Protein AF-A0A8J8SZW5-F1 (afdb_monomer_lite)

Radius of gyration: 29.94 Å; chains: 1; bounding box: 64×70×86 Å

Organism: Halteria grandinella (NCBI:txid5974)

Secondary structure (DSSP, 8-state):
-HHHHHHHHHHHHHHHHHHHHHHHHHHHHHHHHHHHHHTS--SS-----S----------------------TTTTS-SSS-HHHHHHHHHHHHHHHHHHHHHHHHHHHHHHH--TTGGGGS-HHHHHHHHHHHHHHHHHHHHHHHHHHHHHHHHHHHHH-TTS----S--SHHHHHHHHHHHHHHHHHHHHHHHHHTGGGGTT-HHHHHHHHHHHHHHHHHHHHHHHHHHHHHHHHHHHHHHHHHHHHHHHHHHHHHHHTTSS--------SSSSSHHHHSS-------------SSSTTTT--

pLDDT: mean 76.34, std 18.77, range [33.09, 97.5]

Structure (mmCIF, N/CA/C/O backbone):
data_AF-A0A8J8SZW5-F1
#
_entry.id   AF-A0A8J8SZW5-F1
#
loop_
_atom_site.group_PDB
_atom_site.id
_atom_site.type_symbol
_atom_site.label_atom_id
_atom_site.label_alt_id
_atom_site.label_comp_id
_atom_site.label_asym_id
_atom_site.label_entity_id
_atom_site.label_seq_id
_atom_site.pdbx_PDB_ins_code
_atom_site.Cartn_x
_atom_site.Cartn_y
_atom_site.Cartn_z
_atom_site.occupancy
_atom_site.B_iso_or_equiv
_atom_site.auth_seq_id
_atom_site.auth_comp_id
_atom_site.auth_asym_id
_atom_site.auth_atom_id
_atom_site.pdbx_PDB_model_num
ATOM 1 N N . MET A 1 1 ? -2.764 1.473 27.723 1.00 58.88 1 MET A N 1
ATOM 2 C CA . MET A 1 1 ? -2.390 0.724 26.501 1.00 58.88 1 MET A CA 1
ATOM 3 C C . MET A 1 1 ? -2.457 1.590 25.245 1.00 58.88 1 MET A C 1
ATOM 5 O O . MET A 1 1 ? -1.493 1.566 24.498 1.00 58.88 1 MET A O 1
ATOM 9 N N . ASN A 1 2 ? -3.495 2.412 25.047 1.00 67.81 2 ASN A N 1
ATOM 10 C CA . ASN A 1 2 ? -3.675 3.223 23.824 1.00 67.81 2 ASN A CA 1
ATOM 11 C C . ASN A 1 2 ? -2.490 4.144 23.466 1.00 67.81 2 ASN A C 1
ATOM 13 O O . ASN A 1 2 ? -2.131 4.237 22.298 1.00 67.81 2 ASN A O 1
ATOM 17 N N . VAL A 1 3 ? -1.816 4.738 24.460 1.00 80.31 3 VAL A N 1
ATOM 18 C CA . VAL A 1 3 ? -0.663 5.636 24.233 1.00 80.31 3 VAL A CA 1
ATOM 19 C C . VAL A 1 3 ? 0.489 4.944 23.489 1.00 80.31 3 VAL A C 1
ATOM 21 O O . VAL A 1 3 ? 1.107 5.554 22.621 1.00 80.31 3 VAL A O 1
ATOM 24 N N . TYR A 1 4 ? 0.757 3.663 23.774 1.00 85.81 4 TYR A N 1
ATOM 25 C CA . TYR A 1 4 ? 1.835 2.917 23.113 1.00 85.81 4 TYR A CA 1
ATOM 26 C C . TYR A 1 4 ? 1.532 2.662 21.636 1.00 85.81 4 TYR A C 1
ATOM 28 O O . TYR A 1 4 ? 2.419 2.811 20.801 1.00 85.81 4 TYR A O 1
ATOM 36 N N . TYR A 1 5 ? 0.282 2.323 21.307 1.00 80.19 5 TYR A N 1
ATOM 37 C CA . TYR A 1 5 ? -0.138 2.126 19.920 1.00 80.19 5 TYR A CA 1
ATOM 38 C C . TYR A 1 5 ? -0.119 3.441 19.140 1.00 80.19 5 TYR A C 1
ATOM 40 O O . TYR A 1 5 ? 0.390 3.462 18.025 1.00 80.19 5 TYR A O 1
ATOM 48 N N . GLY A 1 6 ? -0.578 4.544 19.745 1.00 81.94 6 GLY A N 1
ATOM 49 C CA . GLY A 1 6 ? -0.467 5.878 19.150 1.00 81.94 6 GLY A CA 1
ATOM 50 C C . GLY A 1 6 ? 0.985 6.262 18.855 1.00 81.94 6 GLY A C 1
ATOM 51 O O . GLY A 1 6 ? 1.294 6.706 17.753 1.00 81.94 6 GLY A O 1
ATOM 52 N N . PHE A 1 7 ? 1.906 6.006 19.791 1.00 87.12 7 PHE A N 1
ATOM 53 C CA . PHE A 1 7 ? 3.335 6.264 19.589 1.00 87.12 7 PHE A CA 1
ATOM 54 C C . PHE A 1 7 ? 3.964 5.358 18.518 1.00 87.12 7 PHE A C 1
ATOM 56 O O . PHE A 1 7 ? 4.722 5.831 17.670 1.00 87.12 7 PHE A O 1
ATOM 63 N N . LEU A 1 8 ? 3.636 4.065 18.507 1.00 83.69 8 LEU A N 1
ATOM 64 C CA . LEU A 1 8 ? 4.101 3.132 17.477 1.00 83.69 8 LEU A CA 1
ATOM 65 C C . LEU A 1 8 ? 3.598 3.548 16.088 1.00 83.69 8 LEU A C 1
ATOM 67 O O . LEU A 1 8 ? 4.356 3.565 15.123 1.00 83.69 8 LEU A O 1
ATOM 71 N N . PHE A 1 9 ? 2.338 3.962 15.998 1.00 79.81 9 PHE A N 1
ATOM 72 C CA . PHE A 1 9 ? 1.742 4.425 14.753 1.00 79.81 9 PHE A CA 1
ATOM 73 C C . PHE A 1 9 ? 2.351 5.754 14.282 1.00 79.81 9 PHE A C 1
ATOM 75 O O . PHE A 1 9 ? 2.669 5.908 13.104 1.00 79.81 9 PHE A O 1
ATOM 82 N N . LEU A 1 10 ? 2.610 6.685 15.208 1.00 85.88 10 LEU A N 1
ATOM 83 C CA . LEU A 1 10 ? 3.300 7.943 14.921 1.00 85.88 10 LEU A CA 1
ATOM 84 C C . LEU A 1 10 ? 4.734 7.707 14.432 1.00 85.88 10 LEU A C 1
ATOM 86 O O . LEU A 1 10 ? 5.156 8.323 13.459 1.00 85.88 10 LEU A O 1
ATOM 90 N N . THR A 1 11 ? 5.488 6.815 15.080 1.00 87.31 11 THR A N 1
ATOM 91 C CA . THR A 1 11 ? 6.878 6.523 14.690 1.00 87.31 11 THR A CA 1
ATOM 92 C C . THR A 1 11 ? 6.954 5.843 13.324 1.00 87.31 11 THR A C 1
ATOM 94 O O . THR A 1 11 ? 7.766 6.259 12.498 1.00 87.31 11 THR A O 1
ATOM 97 N N . LEU A 1 12 ? 6.068 4.882 13.034 1.00 80.19 12 LEU A N 1
ATOM 98 C CA . LEU A 1 12 ? 5.934 4.291 11.696 1.00 80.19 12 LEU A CA 1
ATOM 99 C C . LEU A 1 12 ? 5.528 5.332 10.644 1.00 80.19 12 LEU A C 1
ATOM 101 O O . LEU A 1 12 ? 6.122 5.382 9.566 1.00 80.19 12 LEU A O 1
ATOM 105 N N . GLY A 1 13 ? 4.569 6.203 10.964 1.00 79.25 13 GLY A N 1
ATOM 106 C CA . GLY A 1 13 ? 4.138 7.283 10.079 1.00 79.25 13 GLY A CA 1
ATOM 107 C C . GLY A 1 13 ? 5.250 8.275 9.760 1.00 79.25 13 GLY A C 1
ATOM 108 O O . GLY A 1 13 ? 5.467 8.606 8.595 1.00 79.25 13 GLY A O 1
ATOM 109 N N . MET A 1 14 ? 6.010 8.691 10.774 1.00 86.56 14 MET A N 1
ATOM 110 C CA . MET A 1 14 ? 7.169 9.569 10.607 1.00 86.56 14 MET A CA 1
ATOM 111 C C . MET A 1 14 ? 8.288 8.897 9.810 1.00 86.56 14 MET A C 1
ATOM 113 O O . MET A 1 14 ? 8.894 9.545 8.959 1.00 86.56 14 MET A O 1
ATOM 117 N N . TYR A 1 15 ? 8.545 7.605 10.034 1.00 88.00 15 TYR A N 1
ATOM 118 C CA . TYR A 1 15 ? 9.509 6.840 9.242 1.00 88.00 15 TYR A CA 1
ATOM 119 C C . TYR A 1 15 ? 9.126 6.821 7.755 1.00 88.00 15 TYR A C 1
ATOM 121 O O . TYR A 1 15 ? 9.954 7.146 6.900 1.00 88.00 15 TYR A O 1
ATOM 129 N N . LEU A 1 16 ? 7.860 6.520 7.442 1.00 81.88 16 LEU A N 1
ATOM 130 C CA . LEU A 1 16 ? 7.355 6.551 6.068 1.00 81.88 16 LEU A CA 1
ATOM 131 C C . LEU A 1 16 ? 7.428 7.954 5.465 1.00 81.88 16 LEU A C 1
ATOM 133 O O . LEU A 1 16 ? 7.878 8.096 4.329 1.00 81.88 16 LEU A O 1
ATOM 137 N N . PHE A 1 17 ? 7.058 8.988 6.224 1.00 82.88 17 PHE A N 1
ATOM 138 C CA . PHE A 1 17 ? 7.144 10.378 5.777 1.00 82.88 17 PHE A CA 1
ATOM 139 C C . PHE A 1 17 ? 8.581 10.761 5.406 1.00 82.88 17 PHE A C 1
ATOM 141 O O . PHE A 1 17 ? 8.828 11.252 4.305 1.00 82.88 17 PHE A O 1
ATOM 148 N N . ILE A 1 18 ? 9.548 10.485 6.290 1.00 86.06 18 ILE A N 1
ATOM 149 C CA . ILE A 1 18 ? 10.971 10.766 6.052 1.00 86.06 18 ILE A CA 1
ATOM 150 C C . ILE A 1 18 ? 11.459 10.016 4.815 1.00 86.06 18 ILE A C 1
ATOM 152 O O . ILE A 1 18 ? 12.141 10.598 3.972 1.00 86.06 18 ILE A O 1
ATOM 156 N N . ARG A 1 19 ? 11.083 8.744 4.670 1.00 84.12 19 ARG A N 1
ATOM 157 C CA . ARG A 1 19 ? 11.462 7.927 3.518 1.00 84.12 19 ARG A CA 1
ATOM 158 C C . ARG A 1 19 ? 10.909 8.487 2.204 1.00 84.12 19 ARG A C 1
ATOM 160 O O . ARG A 1 19 ? 11.659 8.613 1.236 1.00 84.12 19 ARG A O 1
ATOM 167 N N . ILE A 1 20 ? 9.623 8.844 2.166 1.00 81.06 20 ILE A N 1
ATOM 168 C CA . ILE A 1 20 ? 8.980 9.466 0.996 1.00 81.06 20 ILE A CA 1
ATOM 169 C C . ILE A 1 20 ? 9.680 10.788 0.665 1.00 81.06 20 ILE A C 1
ATOM 171 O O . ILE A 1 20 ? 10.010 11.049 -0.492 1.00 81.06 20 ILE A O 1
ATOM 175 N N . PHE A 1 21 ? 9.976 11.598 1.683 1.00 80.50 21 PHE A N 1
ATOM 176 C CA . PHE A 1 21 ? 10.651 12.879 1.510 1.00 80.50 21 PHE A CA 1
ATOM 177 C C . PHE A 1 21 ? 12.073 12.719 0.957 1.00 80.50 21 PHE A C 1
ATOM 179 O O . PHE A 1 21 ? 12.458 13.429 0.030 1.00 80.50 21 PHE A O 1
ATOM 186 N N . GLN A 1 22 ? 12.839 11.747 1.462 1.00 85.12 22 GLN A N 1
ATOM 187 C CA . GLN A 1 22 ? 14.170 11.423 0.942 1.00 85.12 22 GLN A CA 1
ATOM 188 C C . GLN A 1 22 ? 14.109 10.958 -0.519 1.00 85.12 22 GLN A C 1
ATOM 190 O O . GLN A 1 22 ? 14.883 11.448 -1.343 1.00 85.12 22 GLN A O 1
ATOM 195 N N . LYS A 1 23 ? 13.150 10.087 -0.870 1.00 76.69 23 LYS A N 1
ATOM 196 C CA . LYS A 1 23 ? 12.938 9.629 -2.256 1.00 76.69 23 LYS A CA 1
ATOM 197 C C . LYS A 1 23 ? 12.595 10.795 -3.198 1.00 76.69 23 LYS A C 1
ATOM 199 O O . LYS A 1 23 ? 13.120 10.876 -4.310 1.00 76.69 23 LYS A O 1
ATOM 204 N N . ASN A 1 24 ? 11.763 11.731 -2.740 1.00 74.56 24 ASN A N 1
ATOM 205 C CA . ASN A 1 24 ? 11.377 12.909 -3.520 1.00 74.56 24 ASN A CA 1
ATOM 206 C C . ASN A 1 24 ? 12.526 13.913 -3.679 1.00 74.56 24 ASN A C 1
ATOM 208 O O . ASN A 1 24 ? 12.710 14.451 -4.771 1.00 74.56 24 ASN A O 1
ATOM 212 N N . LYS A 1 25 ? 13.337 14.131 -2.636 1.00 77.88 25 LYS A N 1
ATOM 213 C CA . LYS A 1 25 ? 14.492 15.039 -2.705 1.00 77.88 25 LYS A CA 1
ATOM 214 C C . LYS A 1 25 ? 15.496 14.600 -3.776 1.00 77.88 25 LYS A C 1
ATOM 216 O O . LYS A 1 25 ? 15.919 15.427 -4.580 1.00 77.88 25 LYS A O 1
ATOM 221 N N . ILE A 1 26 ? 15.797 13.299 -3.843 1.00 66.88 26 ILE A N 1
ATOM 222 C CA . ILE A 1 26 ? 16.688 12.725 -4.868 1.00 66.88 26 ILE A CA 1
ATOM 223 C C . ILE A 1 26 ? 16.143 12.992 -6.281 1.00 66.88 26 ILE A C 1
ATOM 225 O O . ILE A 1 26 ? 16.896 13.326 -7.193 1.00 66.88 26 ILE A O 1
ATOM 229 N N . SER A 1 27 ? 14.822 12.915 -6.463 1.00 66.62 27 SER A N 1
ATOM 230 C CA . SER A 1 27 ? 14.188 13.143 -7.769 1.00 66.62 27 SER A CA 1
ATOM 231 C C . SER A 1 27 ? 14.290 14.606 -8.228 1.00 66.62 27 SER A C 1
ATOM 233 O O . SER A 1 27 ? 14.528 14.866 -9.409 1.00 66.62 27 SER A O 1
ATOM 235 N N . ILE A 1 28 ? 14.157 15.566 -7.304 1.00 71.31 28 ILE A N 1
ATOM 236 C CA . ILE A 1 28 ? 14.267 17.005 -7.605 1.00 71.31 28 ILE A CA 1
ATOM 237 C C . ILE A 1 28 ? 15.701 17.375 -8.002 1.00 71.31 28 ILE A C 1
ATOM 239 O O . ILE A 1 28 ? 15.894 18.103 -8.977 1.00 71.31 28 ILE A O 1
ATOM 243 N N . GLU A 1 29 ? 16.709 16.852 -7.299 1.00 73.06 29 GLU A N 1
ATOM 244 C CA . GLU A 1 29 ? 18.120 17.128 -7.611 1.00 73.06 29 GLU A CA 1
ATOM 245 C C . GLU A 1 29 ? 18.508 16.595 -9.003 1.00 73.06 29 GLU A C 1
ATOM 247 O O . GLU A 1 29 ? 19.128 17.314 -9.790 1.00 73.06 29 GLU A O 1
ATOM 252 N N . ILE A 1 30 ? 18.053 15.391 -9.373 1.00 66.06 30 ILE A N 1
ATOM 253 C CA . ILE A 1 30 ? 18.268 14.829 -10.719 1.00 66.06 30 ILE A CA 1
ATOM 254 C C . ILE A 1 30 ? 17.564 15.674 -11.796 1.00 66.06 30 ILE A C 1
ATOM 256 O O . ILE A 1 30 ? 18.120 15.909 -12.875 1.00 66.06 30 ILE A O 1
ATOM 260 N N . GLY A 1 31 ? 16.351 16.159 -11.510 1.00 63.66 31 GLY A N 1
ATOM 261 C CA . GLY A 1 31 ? 15.602 17.043 -12.404 1.00 63.66 31 GLY A CA 1
ATOM 262 C C . GLY A 1 31 ? 16.302 18.385 -12.641 1.00 63.66 31 GLY A C 1
ATOM 263 O O . GLY A 1 31 ? 16.409 18.824 -13.788 1.00 63.66 31 GLY A O 1
ATOM 264 N N . ALA A 1 32 ? 16.838 19.005 -11.586 1.00 68.25 32 ALA A N 1
ATOM 265 C CA . ALA A 1 32 ? 17.558 20.277 -11.666 1.00 68.25 32 ALA A CA 1
ATOM 266 C C . ALA A 1 32 ? 18.848 20.168 -12.500 1.00 68.25 32 ALA A C 1
ATOM 268 O O . ALA A 1 32 ? 19.118 21.035 -13.332 1.00 68.25 32 ALA A O 1
ATOM 269 N N . ILE A 1 33 ? 19.597 19.068 -12.354 1.00 69.00 33 ILE A N 1
ATOM 270 C CA . ILE A 1 33 ? 20.812 18.807 -13.146 1.00 69.00 33 ILE A CA 1
ATOM 271 C C . ILE A 1 33 ? 20.471 18.656 -14.640 1.00 69.00 33 ILE A C 1
ATOM 273 O O . ILE A 1 33 ? 21.126 19.259 -15.493 1.00 69.00 33 ILE A O 1
ATOM 277 N N . LYS A 1 34 ? 19.405 17.915 -14.984 1.00 62.09 34 LYS A N 1
ATOM 278 C CA . LYS A 1 34 ? 18.960 17.755 -16.384 1.00 62.09 34 LYS A CA 1
ATOM 279 C C . LYS A 1 34 ? 18.372 19.046 -16.972 1.00 62.09 34 LYS A C 1
ATOM 281 O O . LYS A 1 34 ? 18.564 19.314 -18.158 1.00 62.09 34 LYS A O 1
ATOM 286 N N . GLY A 1 35 ? 17.672 19.842 -16.162 1.00 60.25 35 GLY A N 1
ATOM 287 C CA . GLY A 1 35 ? 17.154 21.155 -16.552 1.00 60.25 35 GLY A CA 1
ATOM 288 C C . GLY A 1 35 ? 18.275 22.138 -16.889 1.00 60.25 35 GLY A C 1
ATOM 289 O O . GLY A 1 35 ? 18.202 22.800 -17.919 1.00 60.25 35 GLY A O 1
ATOM 290 N N . GLY A 1 36 ? 19.350 22.154 -16.093 1.00 57.03 36 GLY A N 1
ATOM 291 C CA . GLY A 1 36 ? 20.550 22.949 -16.373 1.00 57.03 36 GLY A CA 1
ATOM 292 C C . GLY A 1 36 ? 21.288 22.511 -17.643 1.00 57.03 36 GLY A C 1
ATOM 293 O O . GLY A 1 36 ? 21.713 23.355 -18.426 1.00 57.03 36 GLY A O 1
ATOM 294 N N . ALA A 1 37 ? 21.366 21.203 -17.910 1.00 55.69 37 ALA A N 1
ATOM 295 C CA . ALA A 1 37 ? 22.009 20.678 -19.119 1.00 55.69 37 ALA A CA 1
ATOM 296 C C . ALA A 1 37 ? 21.202 20.936 -20.410 1.00 55.69 37 ALA A C 1
ATOM 298 O O . ALA A 1 37 ? 21.785 21.109 -21.480 1.00 55.69 37 ALA A O 1
ATOM 299 N N . LYS A 1 38 ? 19.864 21.016 -20.334 1.00 48.94 38 LYS A N 1
ATOM 300 C CA . LYS A 1 38 ? 18.998 21.280 -21.502 1.00 48.94 38 LYS A CA 1
ATOM 301 C C . LYS A 1 38 ? 19.024 22.723 -22.009 1.00 48.94 38 LYS A C 1
ATOM 303 O O . LYS A 1 38 ? 18.631 22.950 -23.149 1.00 48.94 38 LYS A O 1
ATOM 308 N N . TYR A 1 39 ? 19.518 23.679 -21.223 1.00 49.84 39 TYR A N 1
ATOM 309 C CA . TYR A 1 39 ? 19.774 25.041 -21.711 1.00 49.84 39 TYR A CA 1
ATOM 310 C C . TYR A 1 39 ? 21.162 25.212 -22.346 1.00 49.84 39 TYR A C 1
ATOM 312 O O . TYR A 1 39 ? 21.434 26.267 -22.906 1.00 49.84 39 TYR A O 1
ATOM 320 N N . ALA A 1 40 ? 22.009 24.176 -22.328 1.00 48.38 40 ALA A N 1
ATOM 321 C CA . ALA A 1 40 ? 23.296 24.167 -23.027 1.00 48.38 40 ALA A CA 1
ATOM 322 C C . ALA A 1 40 ? 23.268 23.397 -24.363 1.00 48.38 40 ALA A C 1
ATOM 324 O O . ALA A 1 40 ? 24.270 23.368 -25.069 1.00 48.38 40 ALA A O 1
ATOM 325 N N . LYS A 1 41 ? 22.142 22.763 -24.723 1.00 47.06 41 LYS A N 1
ATOM 326 C CA . LYS A 1 41 ? 22.006 21.994 -25.970 1.00 47.06 41 LYS A CA 1
ATOM 327 C C . LYS A 1 41 ? 20.590 22.118 -26.532 1.00 47.06 41 LYS A C 1
ATOM 329 O O . LYS A 1 41 ? 19.824 21.159 -26.589 1.00 47.06 41 LYS A O 1
ATOM 334 N N . LYS A 1 42 ? 20.217 23.354 -26.858 1.00 42.66 42 LYS A N 1
ATOM 335 C CA . LYS A 1 42 ? 19.012 23.679 -27.625 1.00 42.66 42 LYS A CA 1
ATOM 336 C C . LYS A 1 42 ? 19.419 24.204 -28.997 1.00 42.66 42 LYS A C 1
ATOM 338 O O . LYS A 1 42 ? 18.990 25.276 -29.368 1.00 42.66 42 LYS A O 1
ATOM 343 N N . ASP A 1 43 ? 20.243 23.419 -29.676 1.00 44.94 43 ASP A N 1
ATOM 344 C CA . ASP A 1 43 ? 20.344 23.315 -31.126 1.00 44.94 43 ASP A CA 1
ATOM 345 C C . ASP A 1 43 ? 20.636 21.818 -31.370 1.00 44.94 43 ASP A C 1
ATOM 347 O O . ASP A 1 43 ? 21.475 21.226 -30.690 1.00 44.94 43 ASP A O 1
ATOM 351 N N . ASP A 1 44 ? 19.848 21.179 -32.233 1.00 45.97 44 ASP A N 1
ATOM 352 C CA . ASP A 1 44 ? 20.036 19.810 -32.743 1.00 45.97 44 ASP A CA 1
ATOM 353 C C . ASP A 1 44 ? 19.713 18.614 -31.824 1.00 45.97 44 ASP A C 1
ATOM 355 O O . ASP A 1 44 ? 20.542 17.738 -31.577 1.00 45.97 44 ASP A O 1
ATOM 359 N N . GLN A 1 45 ? 18.450 18.466 -31.407 1.00 38.78 45 GLN A N 1
ATOM 360 C CA . GLN A 1 45 ? 17.902 17.107 -31.264 1.00 38.78 45 GLN A CA 1
ATOM 361 C C . GLN A 1 45 ? 16.404 17.059 -31.560 1.00 38.78 45 GLN A C 1
ATOM 363 O O . GLN A 1 45 ? 15.542 16.912 -30.693 1.00 38.78 45 GLN A O 1
ATOM 368 N N . PHE A 1 46 ? 16.126 17.220 -32.851 1.00 35.94 46 PHE A N 1
ATOM 369 C CA . PHE A 1 46 ? 14.886 16.836 -33.501 1.00 35.94 46 PHE A CA 1
ATOM 370 C C . PHE A 1 46 ? 14.709 15.317 -33.342 1.00 35.94 46 PHE A C 1
ATOM 372 O O . PHE A 1 46 ? 15.620 14.540 -33.633 1.00 35.94 46 PHE A O 1
ATOM 379 N N . CYS A 1 47 ? 13.545 14.880 -32.860 1.00 34.03 47 CYS A N 1
ATOM 380 C CA . CYS A 1 47 ? 13.137 13.488 -32.997 1.00 34.03 47 CYS A CA 1
ATOM 381 C C . CYS A 1 47 ? 13.131 13.152 -34.490 1.00 34.03 47 CYS A C 1
ATOM 383 O O . CYS A 1 47 ? 12.414 13.796 -35.253 1.00 34.03 47 CYS A O 1
ATOM 385 N N . TYR A 1 48 ? 13.930 12.162 -34.887 1.00 36.28 48 TYR A N 1
ATOM 386 C CA . TYR A 1 48 ? 13.966 11.619 -36.239 1.00 36.28 48 TYR A CA 1
ATOM 387 C C . TYR A 1 48 ? 12.546 11.279 -36.721 1.00 36.28 48 TYR A C 1
ATOM 389 O O . TYR A 1 48 ? 11.963 10.263 -36.343 1.00 36.28 48 TYR A O 1
ATOM 397 N N . SER A 1 49 ? 12.014 12.153 -37.572 1.00 33.09 49 SER A N 1
ATOM 398 C CA . SER A 1 49 ? 11.197 11.776 -38.716 1.00 33.09 49 SER A CA 1
ATOM 399 C C . SER A 1 49 ? 12.119 11.738 -39.936 1.00 33.09 49 SER A C 1
ATOM 401 O O . SER A 1 49 ? 13.160 12.389 -39.958 1.00 33.09 49 SER A O 1
ATOM 403 N N . ALA A 1 50 ? 11.760 10.897 -40.893 1.00 36.59 50 ALA A N 1
ATOM 404 C CA . ALA A 1 50 ? 12.576 10.425 -42.001 1.00 36.59 50 ALA A CA 1
ATOM 405 C C . ALA A 1 50 ? 13.256 11.501 -42.879 1.00 36.59 50 ALA A C 1
ATOM 407 O O . ALA A 1 50 ? 12.706 12.574 -43.096 1.00 36.59 50 ALA A O 1
ATOM 408 N N . ASN A 1 51 ? 14.381 11.076 -43.476 1.00 39.12 51 ASN A N 1
ATOM 409 C CA . ASN A 1 51 ? 14.996 11.526 -44.733 1.00 39.12 51 ASN A CA 1
ATOM 410 C C . ASN A 1 51 ? 15.350 13.013 -44.896 1.00 39.12 51 ASN A C 1
ATOM 412 O O . ASN A 1 51 ? 14.478 13.833 -45.138 1.00 39.12 51 ASN A O 1
ATOM 416 N N . THR A 1 52 ? 16.652 13.301 -44.993 1.00 34.75 52 THR A N 1
ATOM 417 C CA . THR A 1 52 ? 17.294 13.661 -46.277 1.00 34.75 52 THR A CA 1
ATOM 418 C C . THR A 1 52 ? 18.814 13.695 -46.126 1.00 34.75 52 THR A C 1
ATOM 420 O O . THR A 1 52 ? 19.336 14.230 -45.153 1.00 34.75 52 THR A O 1
ATOM 423 N N . ASN A 1 53 ? 19.486 13.128 -47.124 1.00 44.16 53 ASN A N 1
ATOM 424 C CA . ASN A 1 53 ? 20.930 13.063 -47.311 1.00 44.16 53 ASN A CA 1
ATOM 425 C C . ASN A 1 53 ? 21.610 14.434 -47.196 1.00 44.16 53 ASN A C 1
ATOM 427 O O . ASN A 1 53 ? 21.190 15.391 -47.853 1.00 44.16 53 ASN A O 1
ATOM 431 N N . LYS A 1 54 ? 22.727 14.482 -46.467 1.00 36.97 54 LYS A N 1
ATOM 432 C CA . LYS A 1 54 ? 23.840 15.367 -46.810 1.00 36.97 54 LYS A CA 1
ATOM 433 C C . LYS A 1 54 ? 25.159 14.788 -46.295 1.00 36.97 54 LYS A C 1
ATOM 435 O O . LYS A 1 54 ? 25.433 14.820 -45.101 1.00 36.97 54 LYS A O 1
ATOM 440 N N . GLU A 1 55 ? 25.895 14.218 -47.244 1.00 52.09 55 GLU A N 1
ATOM 441 C CA . GLU A 1 55 ? 27.349 14.039 -47.258 1.00 52.09 55 GLU A CA 1
ATOM 442 C C . GLU A 1 55 ? 28.068 15.288 -46.737 1.00 52.09 55 GLU A C 1
ATOM 444 O O . GLU A 1 55 ? 27.794 16.389 -47.219 1.00 52.09 55 GLU A O 1
ATOM 449 N N . GLU A 1 56 ? 29.007 15.103 -45.809 1.00 42.53 56 GLU A N 1
ATOM 450 C CA . GLU A 1 56 ? 30.317 15.757 -45.877 1.00 42.53 56 GLU A CA 1
ATOM 451 C C . GLU A 1 56 ? 31.316 15.057 -44.943 1.00 42.53 56 GLU A C 1
ATOM 453 O O . GLU A 1 56 ? 31.080 14.862 -43.748 1.00 42.53 56 GLU A O 1
ATOM 458 N N . ASP A 1 57 ? 32.427 14.662 -45.556 1.00 53.66 57 ASP A N 1
ATOM 459 C CA . ASP A 1 57 ? 33.576 13.964 -45.001 1.00 53.66 57 ASP A CA 1
ATOM 460 C C . ASP A 1 57 ? 34.341 14.788 -43.955 1.00 53.66 57 ASP A C 1
ATOM 462 O O . ASP A 1 57 ? 34.543 15.989 -44.125 1.00 53.66 57 ASP A O 1
ATOM 466 N N . ALA A 1 58 ? 34.893 14.119 -42.937 1.00 44.00 58 ALA A N 1
ATOM 467 C CA . ALA A 1 58 ? 36.340 14.127 -42.675 1.00 44.00 58 ALA A CA 1
ATOM 468 C C . ALA A 1 58 ? 36.697 13.362 -41.389 1.00 44.00 58 ALA A C 1
ATOM 470 O O . ALA A 1 58 ? 36.171 13.591 -40.302 1.00 44.00 58 ALA A O 1
ATOM 471 N N . ALA A 1 59 ? 37.675 12.478 -41.556 1.00 51.34 59 ALA A N 1
ATOM 472 C CA . ALA A 1 59 ? 38.285 11.600 -40.574 1.00 51.34 59 ALA A CA 1
ATOM 473 C C . ALA A 1 59 ? 38.906 12.300 -39.350 1.00 51.34 59 ALA A C 1
ATOM 475 O O . ALA A 1 59 ? 39.570 13.326 -39.481 1.00 51.34 59 ALA A O 1
ATOM 476 N N . SER A 1 60 ? 38.857 11.631 -38.192 1.00 41.41 60 SER A N 1
ATOM 477 C CA . SER A 1 60 ? 40.032 11.468 -37.321 1.00 41.41 60 SER A CA 1
ATOM 478 C C . SER A 1 60 ? 39.772 10.441 -36.215 1.00 41.41 60 SER A C 1
ATOM 480 O O . SER A 1 60 ? 38.879 10.591 -35.385 1.00 41.41 60 SER A O 1
ATOM 482 N N . SER A 1 61 ? 40.596 9.395 -36.215 1.00 54.16 61 SER A N 1
ATOM 483 C CA . SER A 1 61 ? 40.597 8.274 -35.278 1.00 54.16 61 SER A CA 1
ATOM 484 C C . SER A 1 61 ? 41.148 8.687 -33.908 1.00 54.16 61 SER A C 1
ATOM 486 O O . SER A 1 61 ? 42.250 9.237 -33.854 1.00 54.16 61 SER A O 1
ATOM 488 N N . THR A 1 62 ? 40.484 8.339 -32.796 1.00 43.88 62 THR A N 1
ATOM 489 C CA . THR A 1 62 ? 41.164 8.128 -31.499 1.00 43.88 62 THR A CA 1
ATOM 490 C C . THR A 1 62 ? 40.357 7.236 -30.535 1.00 43.88 62 THR A C 1
ATOM 492 O O . THR A 1 62 ? 39.379 7.671 -29.947 1.00 43.88 62 THR A O 1
ATOM 495 N N . LYS A 1 63 ? 40.858 6.004 -30.357 1.00 41.53 63 LYS A N 1
ATOM 496 C CA . LYS A 1 63 ? 40.819 5.092 -29.191 1.00 41.53 63 LYS A CA 1
ATOM 497 C C . LYS A 1 63 ? 39.560 4.999 -28.314 1.00 41.53 63 LYS A C 1
ATOM 499 O O . LYS A 1 63 ? 39.306 5.826 -27.441 1.00 41.53 63 LYS A O 1
ATOM 504 N N . ASP A 1 64 ? 38.966 3.816 -28.413 1.00 43.94 64 ASP A N 1
ATOM 505 C CA . ASP A 1 64 ? 37.964 3.228 -27.535 1.00 43.94 64 ASP A CA 1
ATOM 506 C C . ASP A 1 64 ? 38.432 3.087 -26.077 1.00 43.94 64 ASP A C 1
ATOM 508 O O . ASP A 1 64 ? 39.277 2.260 -25.724 1.00 43.94 64 ASP A O 1
ATOM 512 N N . GLN A 1 65 ? 37.802 3.862 -25.199 1.00 39.28 65 GLN A N 1
ATOM 513 C CA . GLN A 1 65 ? 37.544 3.467 -23.819 1.00 39.28 65 GLN A CA 1
ATOM 514 C C . GLN A 1 65 ? 36.027 3.402 -23.649 1.00 39.28 65 GLN A C 1
ATOM 516 O O . GLN A 1 65 ? 35.363 4.422 -23.464 1.00 39.28 65 GLN A O 1
ATOM 521 N N . SER A 1 66 ? 35.505 2.172 -23.710 1.00 43.81 66 SER A N 1
ATOM 522 C CA . SER A 1 66 ? 34.159 1.772 -23.285 1.00 43.81 66 SER A CA 1
ATOM 523 C C . SER A 1 66 ? 33.964 2.118 -21.803 1.00 43.81 66 SER A C 1
ATOM 525 O O . SER A 1 66 ? 34.062 1.278 -20.907 1.00 43.81 66 SER A O 1
ATOM 527 N N . SER A 1 67 ? 33.719 3.396 -21.542 1.00 39.03 67 SER A N 1
ATOM 528 C CA . SER A 1 67 ? 33.178 3.891 -20.291 1.00 39.03 67 SER A CA 1
ATOM 529 C C . SER A 1 67 ? 31.680 3.611 -20.330 1.00 39.03 67 SER A C 1
ATOM 531 O O . SER A 1 67 ? 30.904 4.311 -20.977 1.00 39.03 67 SER A O 1
ATOM 533 N N . SER A 1 68 ? 31.277 2.523 -19.672 1.00 42.78 68 SER A N 1
ATOM 534 C CA . SER A 1 68 ? 29.879 2.226 -19.374 1.00 42.78 68 SER A CA 1
ATOM 535 C C . SER A 1 68 ? 29.280 3.443 -18.670 1.00 42.78 68 SER A C 1
ATOM 537 O O . SER A 1 68 ? 29.547 3.678 -17.487 1.00 42.78 68 SER A O 1
ATOM 539 N N . SER A 1 69 ? 28.552 4.263 -19.427 1.00 37.69 69 SER A N 1
ATOM 540 C CA . SER A 1 69 ? 27.918 5.468 -18.908 1.00 37.69 69 SER A CA 1
ATOM 541 C C . SER A 1 69 ? 27.012 5.089 -17.737 1.00 37.69 69 SER A C 1
ATOM 543 O O . SER A 1 69 ? 26.324 4.066 -17.808 1.00 37.69 69 SER A O 1
ATOM 545 N N . PRO A 1 70 ? 27.017 5.872 -16.645 1.00 40.66 70 PRO A N 1
ATOM 546 C CA . PRO A 1 70 ? 26.192 5.584 -15.484 1.00 40.66 70 PRO A CA 1
ATOM 547 C C . PRO A 1 70 ? 24.735 5.543 -15.936 1.00 40.66 70 PRO A C 1
ATOM 549 O O . PRO A 1 70 ? 24.262 6.510 -16.533 1.00 40.66 70 PRO A O 1
ATOM 552 N N . ALA A 1 71 ? 24.079 4.406 -15.680 1.00 44.38 71 ALA A N 1
ATOM 553 C CA . ALA A 1 71 ? 22.688 4.114 -16.003 1.00 44.38 71 ALA A CA 1
ATOM 554 C C . ALA A 1 71 ? 21.829 5.371 -15.815 1.00 44.38 71 ALA A C 1
ATOM 556 O O . ALA A 1 71 ? 21.536 5.809 -14.700 1.00 44.38 71 ALA A O 1
ATOM 557 N N . SER A 1 72 ? 21.519 6.022 -16.935 1.00 45.66 72 SER A N 1
ATOM 558 C CA . SER A 1 72 ? 20.722 7.236 -16.959 1.00 45.66 72 SER A CA 1
ATOM 559 C C . SER A 1 72 ? 19.362 6.904 -16.361 1.00 45.66 72 SER A C 1
ATOM 561 O O . SER A 1 72 ? 18.805 5.867 -16.705 1.00 45.66 72 SER A O 1
ATOM 563 N N . GLY A 1 73 ? 18.833 7.769 -15.487 1.00 51.94 73 GLY A N 1
ATOM 564 C CA . GLY A 1 73 ? 17.589 7.585 -14.713 1.00 51.94 73 GLY A CA 1
ATOM 565 C C . GLY A 1 73 ? 16.276 7.396 -15.496 1.00 51.94 73 GLY A C 1
ATOM 566 O O . GLY A 1 73 ? 15.225 7.810 -15.021 1.00 51.94 73 GLY A O 1
ATOM 567 N N . ASP A 1 74 ? 16.332 6.795 -16.679 1.00 55.84 74 ASP A N 1
ATOM 568 C CA . ASP A 1 74 ? 15.218 6.245 -17.445 1.00 55.84 74 ASP A CA 1
ATOM 569 C C . ASP A 1 74 ? 14.796 4.856 -16.915 1.00 55.84 74 ASP A C 1
ATOM 571 O O . ASP A 1 74 ? 13.747 4.346 -17.296 1.00 55.84 74 ASP A O 1
ATOM 575 N N . GLU A 1 75 ? 15.555 4.263 -15.982 1.00 58.50 75 GLU A N 1
ATOM 576 C CA . GLU A 1 75 ? 15.327 2.901 -15.472 1.00 58.50 75 GLU A CA 1
ATOM 577 C C . GLU A 1 75 ? 13.978 2.717 -14.740 1.00 58.50 75 GLU A C 1
ATOM 579 O O . GLU A 1 75 ? 13.462 1.600 -14.685 1.00 58.50 75 GLU A O 1
ATOM 584 N N . ILE A 1 76 ? 13.368 3.802 -14.242 1.00 65.94 76 ILE A N 1
ATOM 585 C CA . ILE A 1 76 ? 12.106 3.782 -13.468 1.00 65.94 76 ILE A CA 1
ATOM 586 C C . ILE A 1 76 ? 10.862 3.997 -14.361 1.00 65.94 76 ILE A C 1
ATOM 588 O O . ILE A 1 76 ? 9.725 3.784 -13.928 1.00 65.94 76 ILE A O 1
ATOM 592 N N . ALA A 1 77 ? 11.034 4.420 -15.619 1.00 75.31 77 ALA A N 1
ATOM 593 C CA . ALA A 1 77 ? 9.905 4.621 -16.527 1.00 75.31 77 ALA A CA 1
ATOM 594 C C . ALA A 1 77 ? 9.364 3.270 -17.027 1.00 75.31 77 ALA A C 1
ATOM 596 O O . ALA A 1 77 ? 10.137 2.389 -17.401 1.00 75.31 77 ALA A O 1
ATOM 597 N N . SER A 1 78 ? 8.035 3.106 -17.051 1.00 77.44 78 SER A N 1
ATOM 598 C CA . SER A 1 78 ? 7.428 1.904 -17.630 1.00 77.44 78 SER A CA 1
ATOM 599 C C . SER A 1 78 ? 7.538 1.950 -19.150 1.00 77.44 78 SER A C 1
ATOM 601 O O . SER A 1 78 ? 7.172 2.944 -19.775 1.00 77.44 78 SER A O 1
ATOM 603 N N . CYS A 1 79 ? 8.009 0.872 -19.764 1.00 80.50 79 CYS A N 1
ATOM 604 C CA . CYS A 1 79 ? 8.105 0.756 -21.216 1.00 80.50 79 CYS A CA 1
ATOM 605 C C . CYS A 1 79 ? 6.745 0.570 -21.898 1.00 80.50 79 CYS A C 1
ATOM 607 O O . CYS A 1 79 ? 6.658 0.788 -23.105 1.00 80.50 79 CYS A O 1
ATOM 609 N N . ILE A 1 80 ? 5.721 0.176 -21.135 1.00 84.50 80 ILE A N 1
ATOM 610 C CA . ILE A 1 80 ? 4.356 -0.086 -21.613 1.00 84.50 80 ILE A CA 1
ATOM 611 C C . ILE A 1 80 ? 3.602 1.226 -21.867 1.00 84.50 80 ILE A C 1
ATOM 613 O O . ILE A 1 80 ? 2.791 1.331 -22.783 1.00 84.50 80 ILE A O 1
ATOM 617 N N . LEU A 1 81 ? 3.858 2.241 -21.041 1.00 86.56 81 LEU A N 1
ATOM 618 C CA . LEU A 1 81 ? 3.149 3.515 -21.079 1.00 86.56 81 LEU A CA 1
ATOM 619 C C . LEU A 1 81 ? 3.851 4.534 -21.981 1.00 86.56 81 LEU A C 1
ATOM 621 O O . LEU A 1 81 ? 5.080 4.617 -22.034 1.00 86.56 81 LEU A O 1
ATOM 625 N N . SER A 1 82 ? 3.052 5.389 -22.626 1.00 89.44 82 SER A N 1
ATOM 626 C CA . SER A 1 82 ? 3.565 6.595 -23.281 1.00 89.44 82 SER A CA 1
ATOM 627 C C . SER A 1 82 ? 4.360 7.447 -22.285 1.00 89.44 82 SER A C 1
ATOM 629 O O . SER A 1 82 ? 4.065 7.483 -21.087 1.00 89.44 82 SER A O 1
ATOM 631 N N . LYS A 1 83 ? 5.370 8.172 -22.778 1.00 87.81 83 LYS A N 1
ATOM 632 C CA . LYS A 1 83 ? 6.218 9.057 -21.965 1.00 87.81 83 LYS A CA 1
ATOM 633 C C . LYS A 1 83 ? 5.400 10.096 -21.191 1.00 87.81 83 LYS A C 1
ATOM 635 O O . LYS A 1 83 ? 5.718 10.390 -20.042 1.00 87.81 83 LYS A O 1
ATOM 640 N N . GLU A 1 84 ? 4.338 10.610 -21.807 1.00 90.69 84 GLU A N 1
ATOM 641 C CA . GLU A 1 84 ? 3.415 11.558 -21.180 1.00 90.69 84 GLU A CA 1
ATOM 642 C C . GLU A 1 84 ? 2.643 10.906 -20.024 1.00 90.69 84 GLU A C 1
ATOM 644 O O . GLU A 1 84 ? 2.668 11.406 -18.899 1.00 90.69 84 GLU A O 1
ATOM 649 N N . SER A 1 85 ? 2.061 9.724 -20.257 1.00 91.75 85 SER A N 1
ATOM 650 C CA . SER A 1 85 ? 1.331 8.967 -19.234 1.00 91.75 85 SER A CA 1
ATOM 651 C C . SER A 1 85 ? 2.226 8.551 -18.064 1.00 91.75 85 SER A C 1
ATOM 653 O O . SER A 1 85 ? 1.803 8.615 -16.915 1.00 91.75 85 SER A O 1
ATOM 655 N N . ASN A 1 86 ? 3.479 8.174 -18.330 1.00 89.38 86 ASN A N 1
ATOM 656 C CA . ASN A 1 86 ? 4.454 7.862 -17.283 1.00 89.38 86 ASN A CA 1
ATOM 657 C C . ASN A 1 86 ? 4.748 9.063 -16.380 1.00 89.38 86 ASN A C 1
ATOM 659 O O . ASN A 1 86 ? 4.797 8.907 -15.160 1.00 89.38 86 ASN A O 1
ATOM 663 N N . SER A 1 87 ? 4.940 10.249 -16.969 1.00 89.69 87 SER A N 1
ATOM 664 C CA . SER A 1 87 ? 5.177 11.480 -16.207 1.00 89.69 87 SER A CA 1
ATOM 665 C C . SER A 1 87 ? 3.975 11.818 -15.329 1.00 89.69 87 SER A C 1
ATOM 667 O O . SER A 1 87 ? 4.141 12.117 -14.148 1.00 89.69 87 SER A O 1
ATOM 669 N N . PHE A 1 88 ? 2.769 11.701 -15.888 1.00 92.62 88 PHE A N 1
ATOM 670 C CA . PHE A 1 88 ? 1.530 11.939 -15.156 1.00 92.62 88 PHE A CA 1
ATOM 671 C C . PHE A 1 88 ? 1.349 10.957 -13.988 1.00 92.62 88 PHE A C 1
ATOM 673 O O . PHE A 1 88 ? 1.125 11.380 -12.858 1.00 92.62 88 PHE A O 1
ATOM 680 N N . ILE A 1 89 ? 1.509 9.648 -14.220 1.00 91.75 89 ILE A N 1
ATOM 681 C CA . ILE A 1 89 ? 1.375 8.627 -13.163 1.00 91.75 89 ILE A CA 1
ATOM 682 C C . ILE A 1 89 ? 2.415 8.837 -12.061 1.00 91.75 89 ILE A C 1
ATOM 684 O O . ILE A 1 89 ? 2.105 8.680 -10.881 1.00 91.75 89 ILE A O 1
ATOM 688 N N . HIS A 1 90 ? 3.647 9.200 -12.422 1.00 89.44 90 HIS A N 1
ATOM 689 C CA . HIS A 1 90 ? 4.683 9.511 -11.444 1.00 89.44 90 HIS A CA 1
ATOM 690 C C . HIS A 1 90 ? 4.276 10.687 -10.545 1.00 89.44 90 HIS A C 1
ATOM 692 O O . HIS A 1 90 ? 4.362 10.578 -9.322 1.00 89.44 90 HIS A O 1
ATOM 698 N N . GLU A 1 91 ? 3.786 11.780 -11.133 1.00 90.50 91 GLU A N 1
ATOM 699 C CA . GLU A 1 91 ? 3.313 12.946 -10.385 1.00 90.50 91 GLU A CA 1
ATOM 700 C C . GLU A 1 91 ? 2.130 12.589 -9.470 1.00 90.50 91 GLU A C 1
ATOM 702 O O . GLU A 1 91 ? 2.150 12.888 -8.274 1.00 90.50 91 GLU A O 1
ATOM 707 N N . VAL A 1 92 ? 1.140 11.855 -9.989 1.00 92.62 92 VAL A N 1
ATOM 708 C CA . VAL A 1 92 ? -0.008 11.369 -9.207 1.00 92.62 92 VAL A CA 1
ATOM 709 C C . VAL A 1 92 ? 0.452 10.511 -8.028 1.00 92.62 92 VAL A C 1
ATOM 711 O O . VAL A 1 92 ? -0.002 10.713 -6.903 1.00 92.62 92 VAL A O 1
ATOM 714 N N . ASN A 1 93 ? 1.390 9.588 -8.244 1.00 91.88 93 ASN A N 1
ATOM 715 C CA . ASN A 1 93 ? 1.934 8.753 -7.177 1.00 91.88 93 ASN A CA 1
ATOM 716 C C . ASN A 1 93 ? 2.619 9.573 -6.084 1.00 91.88 93 ASN A C 1
ATOM 718 O O . ASN A 1 93 ? 2.508 9.223 -4.906 1.00 91.88 93 ASN A O 1
ATOM 722 N N . GLN A 1 94 ? 3.352 10.626 -6.449 1.00 89.62 94 GLN A N 1
ATOM 723 C CA . GLN A 1 94 ? 4.002 11.507 -5.480 1.00 89.62 94 GLN A CA 1
ATOM 724 C C . GLN A 1 94 ? 2.970 12.249 -4.630 1.00 89.62 94 GLN A C 1
ATOM 726 O O . GLN A 1 94 ? 3.071 12.233 -3.402 1.00 89.62 94 GLN A O 1
ATOM 731 N N . TRP A 1 95 ? 1.945 12.824 -5.262 1.00 92.56 95 TRP A N 1
ATOM 732 C CA . TRP A 1 95 ? 0.858 13.491 -4.547 1.00 92.56 95 TRP A CA 1
ATOM 733 C C . TRP A 1 95 ? 0.096 12.536 -3.629 1.00 92.56 95 TRP A C 1
ATOM 735 O O . TRP A 1 95 ? -0.112 12.855 -2.459 1.00 92.56 95 TRP A O 1
ATOM 745 N N . LEU A 1 96 ? -0.252 11.340 -4.114 1.00 92.06 96 LEU A N 1
ATOM 746 C CA . LEU A 1 96 ? -0.931 10.320 -3.312 1.00 92.06 96 LEU A CA 1
ATOM 747 C C . LEU A 1 96 ? -0.114 9.924 -2.081 1.00 92.06 96 LEU A C 1
ATOM 749 O O . LEU A 1 96 ? -0.659 9.861 -0.986 1.00 92.06 96 LEU A O 1
ATOM 753 N N . GLN A 1 97 ? 1.195 9.708 -2.226 1.00 91.00 97 GLN A N 1
ATOM 754 C CA . GLN A 1 97 ? 2.070 9.394 -1.091 1.00 91.00 97 GLN A CA 1
ATOM 755 C C . GLN A 1 97 ? 2.103 10.511 -0.045 1.00 91.00 97 GLN A C 1
ATOM 757 O O . GLN A 1 97 ? 2.071 10.221 1.150 1.00 91.00 97 GLN A O 1
ATOM 762 N N . ILE A 1 98 ? 2.154 11.776 -0.473 1.00 89.25 98 ILE A N 1
ATOM 763 C CA . ILE A 1 98 ? 2.128 12.926 0.441 1.00 89.25 98 ILE A CA 1
ATOM 764 C C . ILE A 1 98 ? 0.794 12.969 1.192 1.00 89.25 98 ILE A C 1
ATOM 766 O O . ILE A 1 98 ? 0.788 13.091 2.417 1.00 89.25 98 ILE A O 1
ATOM 770 N N . ILE A 1 99 ? -0.323 12.810 0.474 1.00 91.94 99 ILE A N 1
ATOM 771 C CA . ILE A 1 99 ? -1.666 12.780 1.066 1.00 91.94 99 ILE A CA 1
ATOM 772 C C . ILE A 1 99 ? -1.776 11.630 2.070 1.00 91.94 99 ILE A C 1
ATOM 774 O O . ILE A 1 99 ? -2.165 11.863 3.211 1.00 91.94 99 ILE A O 1
ATOM 778 N N . PHE A 1 100 ? -1.380 10.410 1.696 1.00 91.19 100 PHE A N 1
ATOM 779 C CA . PHE A 1 100 ? -1.435 9.253 2.591 1.00 91.19 100 PHE A CA 1
ATOM 780 C C . PHE A 1 100 ? -0.535 9.404 3.807 1.00 91.19 100 PHE A C 1
ATOM 782 O O . PHE A 1 100 ? -0.935 9.046 4.909 1.00 91.19 100 PHE A O 1
ATOM 789 N N . SER A 1 101 ? 0.654 9.978 3.652 1.00 89.94 101 SER A N 1
ATOM 790 C CA . SER A 1 101 ? 1.520 10.222 4.799 1.00 89.94 101 SER A CA 1
ATOM 791 C C . SER A 1 101 ? 0.921 11.263 5.754 1.00 89.94 101 SER A C 1
ATOM 793 O O . SER A 1 101 ? 0.949 11.069 6.970 1.00 89.94 101 SER A O 1
ATOM 795 N N . GLY A 1 102 ? 0.280 12.306 5.214 1.00 90.00 102 GLY A N 1
ATOM 796 C CA . GLY A 1 102 ? -0.535 13.237 5.995 1.00 90.00 102 GLY A CA 1
ATOM 797 C C . GLY A 1 102 ? -1.689 12.537 6.719 1.00 90.00 102 GLY A C 1
ATOM 798 O O . GLY A 1 102 ? -1.872 12.752 7.915 1.00 90.00 102 GLY A O 1
ATOM 799 N N . LEU A 1 103 ? -2.409 11.639 6.033 1.00 91.56 103 LEU A N 1
ATOM 800 C CA . LEU A 1 103 ? -3.474 10.826 6.629 1.00 91.56 103 LEU A CA 1
ATOM 801 C C . LEU A 1 103 ? -2.950 9.972 7.784 1.00 91.56 103 LEU A C 1
ATOM 803 O O . LEU A 1 103 ? -3.584 9.965 8.834 1.00 91.56 103 LEU A O 1
ATOM 807 N N . VAL A 1 104 ? -1.789 9.322 7.634 1.00 90.62 104 VAL A N 1
ATOM 808 C CA . VAL A 1 104 ? -1.154 8.525 8.696 1.00 90.62 104 VAL A CA 1
ATOM 809 C C . VAL A 1 104 ? -0.859 9.391 9.921 1.00 90.62 104 VAL A C 1
ATOM 811 O O . VAL A 1 104 ? -1.251 9.032 11.033 1.00 90.62 104 VAL A O 1
ATOM 814 N N . ILE A 1 105 ? -0.256 10.567 9.735 1.00 88.69 105 ILE A N 1
ATOM 815 C CA . ILE A 1 105 ? 0.020 11.503 10.833 1.00 88.69 105 ILE A CA 1
ATOM 816 C C . ILE A 1 105 ? -1.286 11.959 11.500 1.00 88.69 105 ILE A C 1
ATOM 818 O O . ILE A 1 105 ? -1.406 11.878 12.723 1.00 88.69 105 ILE A O 1
ATOM 822 N N . SER A 1 106 ? -2.293 12.370 10.723 1.00 90.19 106 SER A N 1
ATOM 823 C CA . SER A 1 106 ? -3.606 12.752 11.256 1.00 90.19 106 SER A CA 1
ATOM 824 C C . SER A 1 106 ? -4.265 11.615 12.034 1.00 90.19 106 SER A C 1
ATOM 826 O O . SER A 1 106 ? -4.767 11.849 13.129 1.00 90.19 106 SER A O 1
ATOM 828 N N . SER A 1 107 ? -4.212 10.376 11.541 1.00 91.25 107 SER A N 1
ATOM 829 C CA . SER A 1 107 ? -4.714 9.214 12.282 1.00 91.25 107 SER A CA 1
ATOM 830 C C . SER A 1 107 ? -3.924 8.922 13.557 1.00 91.25 107 SER A C 1
ATOM 832 O O . SER A 1 107 ? -4.527 8.514 14.541 1.00 91.25 107 SER A O 1
ATOM 834 N N . ALA A 1 108 ? -2.615 9.189 13.603 1.00 88.50 108 ALA A N 1
ATOM 835 C CA . ALA A 1 108 ? -1.841 9.082 14.840 1.00 88.50 108 ALA A CA 1
ATOM 836 C C . ALA A 1 108 ? -2.331 10.086 15.896 1.00 88.50 108 ALA A C 1
ATOM 838 O O . ALA A 1 108 ? -2.483 9.731 17.064 1.00 88.50 108 ALA A O 1
ATOM 839 N N . PHE A 1 109 ? -2.635 11.321 15.480 1.00 88.62 109 PHE A N 1
ATOM 840 C CA . PHE A 1 109 ? -3.253 12.317 16.356 1.00 88.62 109 PHE A CA 1
ATOM 841 C C . PHE A 1 109 ? -4.646 11.893 16.811 1.00 88.62 109 PHE A C 1
ATOM 843 O O . PHE A 1 109 ? -4.934 12.006 18.001 1.00 88.62 109 PHE A O 1
ATOM 850 N N . LEU A 1 110 ? -5.465 11.341 15.908 1.00 87.62 110 LEU A N 1
ATOM 851 C CA . LEU A 1 110 ? -6.748 10.752 16.286 1.00 87.62 110 LEU A CA 1
ATOM 852 C C . LEU A 1 110 ? -6.541 9.669 17.347 1.00 87.62 110 LEU A C 1
ATOM 854 O O . LEU A 1 110 ? -7.181 9.721 18.383 1.00 87.62 110 LEU A O 1
ATOM 858 N N . CYS A 1 111 ? -5.571 8.767 17.187 1.00 85.81 111 CYS A N 1
ATOM 859 C CA . CYS A 1 111 ? -5.256 7.750 18.195 1.00 85.81 111 CYS A CA 1
ATOM 860 C C . CYS A 1 111 ? -4.893 8.310 19.582 1.00 85.81 111 CYS A C 1
ATOM 862 O O . CYS A 1 111 ? -5.116 7.621 20.578 1.00 85.81 111 CYS A O 1
ATOM 864 N N . PHE A 1 112 ? -4.363 9.534 19.676 1.00 84.94 112 PHE A N 1
ATOM 865 C CA . PHE A 1 112 ? -4.138 10.204 20.961 1.00 84.94 112 PHE A CA 1
ATOM 866 C C . PHE A 1 112 ? -5.395 10.878 21.514 1.00 84.94 112 PHE A C 1
ATOM 868 O O . PHE A 1 112 ? -5.586 10.879 22.728 1.00 84.94 112 PHE A O 1
ATOM 875 N N . THR A 1 113 ? -6.247 11.438 20.650 1.00 83.19 113 THR A N 1
ATOM 876 C CA . THR A 1 113 ? -7.515 12.064 21.058 1.00 83.19 113 THR A CA 1
ATOM 877 C C . THR A 1 113 ? -8.640 11.052 21.290 1.00 83.19 113 THR A C 1
ATOM 879 O O . THR A 1 113 ? -9.625 11.393 21.941 1.00 83.19 113 THR A O 1
ATOM 882 N N . LEU A 1 114 ? -8.475 9.806 20.823 1.00 77.38 114 LEU A N 1
ATOM 883 C CA . LEU A 1 114 ? -9.256 8.606 21.153 1.00 77.38 114 LEU A CA 1
ATOM 884 C C . LEU A 1 114 ? -9.066 8.228 22.641 1.00 77.38 114 LEU A C 1
ATOM 886 O O . LEU A 1 114 ? -8.618 7.131 22.993 1.00 77.38 114 LEU A O 1
ATOM 890 N N . GLU A 1 115 ? -9.380 9.149 23.549 1.00 73.56 115 GLU A N 1
ATOM 891 C CA . GLU A 1 115 ? -9.550 8.833 24.959 1.00 73.56 115 GLU A CA 1
ATOM 892 C C . GLU A 1 115 ? -10.894 8.116 25.152 1.00 73.56 115 GLU A C 1
ATOM 894 O O . GLU A 1 115 ? -11.877 8.383 24.456 1.00 73.56 115 GLU A O 1
ATOM 899 N N . LYS A 1 116 ? -10.928 7.168 26.094 1.00 65.94 116 LYS A N 1
ATOM 900 C CA . LYS A 1 116 ? -11.940 6.101 26.226 1.00 65.94 116 LYS A CA 1
ATOM 901 C C . LYS A 1 116 ? -13.396 6.582 26.372 1.00 65.94 116 LYS A C 1
ATOM 903 O O . LYS A 1 116 ? -14.315 5.773 26.282 1.00 65.94 116 LYS A O 1
ATOM 908 N N . ASP A 1 117 ? -13.609 7.874 26.608 1.00 72.88 117 ASP A N 1
ATOM 909 C CA . ASP A 1 117 ? -14.923 8.470 26.846 1.00 72.88 117 ASP A CA 1
ATOM 910 C C . ASP A 1 117 ? -15.441 9.355 25.700 1.00 72.88 117 ASP A C 1
ATOM 912 O O . ASP A 1 117 ? -16.632 9.667 25.686 1.00 72.88 117 ASP A O 1
ATOM 916 N N . TRP A 1 118 ? -14.621 9.700 24.697 1.00 70.81 118 TRP A N 1
ATOM 917 C CA . TRP A 1 118 ? -15.074 10.538 23.572 1.00 70.81 118 TRP A CA 1
ATOM 918 C C . TRP A 1 118 ? -16.085 9.828 22.654 1.00 70.81 118 TRP A C 1
ATOM 920 O O . TRP A 1 118 ? -16.976 10.471 22.101 1.00 70.81 118 TRP A O 1
ATOM 930 N N . PHE A 1 119 ? -16.024 8.497 22.548 1.00 69.50 119 PHE A N 1
ATOM 931 C CA . PHE A 1 119 ? -16.868 7.720 21.623 1.00 69.50 119 PHE A CA 1
ATOM 932 C C . PHE A 1 119 ? -18.292 7.509 22.099 1.00 69.50 119 PHE A C 1
ATOM 934 O O . PHE A 1 119 ? -19.180 7.260 21.286 1.00 69.50 119 PHE A O 1
ATOM 941 N N . LYS A 1 120 ? -18.541 7.682 23.399 1.00 77.50 120 LYS A N 1
ATOM 942 C CA . LYS A 1 120 ? -19.883 7.519 23.967 1.00 77.50 120 LYS A CA 1
ATOM 943 C C . LYS A 1 120 ? -20.865 8.584 23.477 1.00 77.50 120 LYS A C 1
ATOM 945 O O . LYS A 1 120 ? -22.067 8.377 23.582 1.00 77.50 120 LYS A O 1
ATOM 950 N N . SER A 1 121 ? -20.366 9.714 22.969 1.00 83.19 121 SER A N 1
ATOM 951 C CA . SER A 1 121 ? -21.190 10.857 22.550 1.00 83.19 121 SER A CA 1
ATOM 952 C C . SER A 1 121 ? -21.279 11.028 21.025 1.00 83.19 121 SER A C 1
ATOM 954 O O . SER A 1 121 ? -22.082 11.816 20.528 1.00 83.19 121 SER A O 1
ATOM 956 N N . ILE A 1 122 ? -20.459 10.309 20.251 1.00 86.44 122 ILE A N 1
ATOM 957 C CA . ILE A 1 122 ? -20.381 10.499 18.798 1.00 86.44 122 ILE A CA 1
ATOM 958 C C . ILE A 1 122 ? -21.433 9.629 18.101 1.00 86.44 122 ILE A C 1
ATOM 960 O O . ILE A 1 122 ? -21.528 8.426 18.335 1.00 86.44 122 ILE A O 1
ATOM 964 N N . SER A 1 123 ? -22.213 10.242 17.207 1.00 89.31 123 SER A N 1
ATOM 965 C CA . SER A 1 123 ? -23.188 9.525 16.378 1.00 89.31 123 SER A CA 1
ATOM 966 C C . SER A 1 123 ? -22.512 8.501 15.456 1.00 89.31 123 SER A C 1
ATOM 968 O O . SER A 1 123 ? -21.419 8.741 14.938 1.00 89.31 123 SER A O 1
ATOM 970 N N . ALA A 1 124 ? -23.190 7.379 15.190 1.00 86.12 124 ALA A N 1
ATOM 971 C CA . ALA A 1 124 ? -22.681 6.299 14.335 1.00 86.12 124 ALA A CA 1
ATOM 972 C C . ALA A 1 124 ? -22.190 6.789 12.955 1.00 86.12 124 ALA A C 1
ATOM 974 O O . ALA A 1 124 ? -21.187 6.301 12.436 1.00 86.12 124 ALA A O 1
ATOM 975 N N . ASN A 1 125 ? -22.827 7.829 12.405 1.00 91.50 125 ASN A N 1
ATOM 976 C CA . ASN A 1 125 ? -22.471 8.415 11.110 1.00 91.50 125 ASN A CA 1
ATOM 977 C C . ASN A 1 125 ? -21.069 9.039 11.077 1.00 91.50 125 ASN A C 1
ATOM 979 O O . ASN A 1 125 ? -20.460 9.084 10.014 1.00 91.50 125 ASN A O 1
ATOM 983 N N . MET A 1 126 ? -20.558 9.521 12.214 1.00 91.00 126 MET A N 1
ATOM 984 C CA . MET A 1 126 ? -19.202 10.076 12.311 1.00 91.00 126 MET A CA 1
ATOM 985 C C . MET A 1 126 ? -18.178 9.016 12.727 1.00 91.00 126 MET A C 1
ATOM 987 O O . MET A 1 126 ? -17.006 9.150 12.390 1.00 91.00 126 MET A O 1
ATOM 991 N N . LYS A 1 127 ? -18.611 7.933 13.388 1.00 90.19 127 LYS A N 1
ATOM 992 C CA . LYS A 1 127 ? -17.730 6.811 13.742 1.00 90.19 127 LYS A CA 1
ATOM 993 C C . LYS A 1 127 ? -17.180 6.118 12.493 1.00 90.19 127 LYS A C 1
ATOM 995 O O . LYS A 1 127 ? -15.968 5.968 12.364 1.00 90.19 127 LYS A O 1
ATOM 1000 N N . ILE A 1 128 ? -18.054 5.751 11.551 1.00 92.81 128 ILE A N 1
ATOM 1001 C CA . ILE A 1 128 ? -17.676 5.026 10.324 1.00 92.81 128 ILE A CA 1
ATOM 1002 C C . ILE A 1 128 ? -16.543 5.728 9.547 1.00 92.81 128 ILE A C 1
ATOM 1004 O O . ILE A 1 128 ? -15.514 5.092 9.332 1.00 92.81 128 ILE A O 1
ATOM 1008 N N . PRO A 1 129 ? -16.645 7.018 9.156 1.00 93.88 129 PRO A N 1
ATOM 1009 C CA . PRO A 1 129 ? -15.575 7.678 8.410 1.00 93.88 129 PRO A CA 1
ATOM 1010 C C . PRO A 1 129 ? -14.274 7.799 9.214 1.00 93.88 129 PRO A C 1
ATOM 1012 O O . PRO A 1 129 ? -13.198 7.723 8.620 1.00 93.88 129 PRO A O 1
ATOM 1015 N N . SER A 1 130 ? -14.339 7.930 10.545 1.00 92.75 130 SER A N 1
ATOM 1016 C CA . SER A 1 130 ? -13.141 7.912 11.391 1.00 92.75 130 SER A CA 1
ATOM 1017 C C . SER A 1 130 ? -12.439 6.553 11.353 1.00 92.75 130 SER A C 1
ATOM 1019 O O . SER A 1 130 ? -11.234 6.511 11.102 1.00 92.75 130 SER A O 1
ATOM 1021 N N . TYR A 1 131 ? -13.168 5.443 11.516 1.00 93.44 131 TYR A N 1
ATOM 1022 C CA . TYR A 1 131 ? -12.572 4.105 11.412 1.00 93.44 131 TYR A CA 1
ATOM 1023 C C . TYR A 1 131 ? -12.084 3.790 9.995 1.00 93.44 131 TYR A C 1
ATOM 1025 O O . TYR A 1 131 ? -11.014 3.203 9.849 1.00 93.44 131 TYR A O 1
ATOM 1033 N N . SER A 1 132 ? -12.784 4.241 8.950 1.00 95.75 132 SER A N 1
ATOM 1034 C CA . SER A 1 132 ? -12.305 4.137 7.565 1.00 95.75 132 SER A CA 1
ATOM 1035 C C . SER A 1 132 ? -10.988 4.879 7.353 1.00 95.75 132 SER A C 1
ATOM 1037 O O . SER A 1 132 ? -10.073 4.330 6.745 1.00 95.75 132 SER A O 1
ATOM 1039 N N . MET A 1 133 ? -10.844 6.096 7.888 1.00 94.88 133 MET A N 1
ATOM 1040 C CA . MET A 1 133 ? -9.597 6.862 7.798 1.00 94.88 133 MET A CA 1
ATOM 1041 C C . MET A 1 133 ? -8.444 6.156 8.530 1.00 94.88 133 MET A C 1
ATOM 1043 O O . MET A 1 133 ? -7.351 6.045 7.976 1.00 94.88 133 MET A O 1
ATOM 1047 N N . LEU A 1 134 ? -8.694 5.621 9.733 1.00 93.62 134 LEU A N 1
ATOM 1048 C CA . LEU A 1 134 ? -7.718 4.805 10.469 1.00 93.62 134 LEU A CA 1
ATOM 1049 C C . LEU A 1 134 ? -7.328 3.545 9.680 1.00 93.62 134 LEU A C 1
ATOM 1051 O O . LEU A 1 134 ? -6.144 3.222 9.577 1.00 93.62 134 LEU A O 1
ATOM 1055 N N . GLY A 1 135 ? -8.313 2.861 9.093 1.00 95.69 135 GLY A N 1
ATOM 1056 C CA . GLY A 1 135 ? -8.119 1.662 8.282 1.00 95.69 135 GLY A CA 1
ATOM 1057 C C . GLY A 1 135 ? -7.276 1.921 7.034 1.00 95.69 135 GLY A C 1
ATOM 1058 O O . GLY A 1 135 ? -6.339 1.167 6.767 1.00 95.69 135 GLY A O 1
ATOM 1059 N N . ILE A 1 136 ? -7.540 3.014 6.307 1.00 96.81 136 ILE A N 1
ATOM 1060 C CA . ILE A 1 136 ? -6.739 3.453 5.149 1.00 96.81 136 ILE A CA 1
ATOM 1061 C C . ILE A 1 136 ? -5.287 3.689 5.565 1.00 96.81 136 ILE A C 1
ATOM 1063 O O . ILE A 1 136 ? -4.374 3.124 4.962 1.00 96.81 136 ILE A O 1
ATOM 1067 N N . SER A 1 137 ? -5.063 4.476 6.619 1.00 95.50 137 SER A N 1
ATOM 1068 C CA . SER A 1 137 ? -3.716 4.791 7.099 1.00 95.50 137 SER A CA 1
ATOM 1069 C C . SER A 1 137 ? -2.942 3.545 7.544 1.00 95.50 137 SER A C 1
ATOM 1071 O O . SER A 1 137 ? -1.751 3.404 7.241 1.00 95.50 137 SER A O 1
ATOM 1073 N N . LEU A 1 138 ? -3.608 2.619 8.242 1.00 93.69 138 LEU A N 1
ATOM 1074 C CA . LEU A 1 138 ? -3.004 1.366 8.688 1.00 93.69 138 LEU A CA 1
ATOM 1075 C C . LEU A 1 138 ? -2.680 0.444 7.508 1.00 93.69 138 LEU A C 1
ATOM 1077 O O . LEU A 1 138 ? -1.566 -0.072 7.436 1.00 93.69 138 LEU A O 1
ATOM 1081 N N . SER A 1 139 ? -3.612 0.275 6.565 1.00 95.62 139 SER A N 1
ATOM 1082 C CA . SER A 1 139 ? -3.413 -0.564 5.377 1.00 95.62 139 SER A CA 1
ATOM 1083 C C . SER A 1 139 ? -2.278 -0.045 4.495 1.00 95.62 139 SER A C 1
ATOM 1085 O O . SER A 1 139 ? -1.414 -0.818 4.075 1.00 95.62 139 SER A O 1
ATOM 1087 N N . PHE A 1 140 ? -2.210 1.272 4.284 1.00 93.75 140 PHE A N 1
ATOM 1088 C CA . PHE A 1 140 ? -1.110 1.921 3.574 1.00 93.75 140 PHE A CA 1
ATOM 1089 C C . PHE A 1 140 ? 0.238 1.651 4.257 1.00 93.75 140 PHE A C 1
ATOM 1091 O O . PHE A 1 140 ? 1.175 1.162 3.622 1.00 93.75 140 PHE A O 1
ATOM 1098 N N . THR A 1 141 ? 0.321 1.905 5.568 1.00 91.62 141 THR A N 1
ATOM 1099 C CA . THR A 1 141 ? 1.549 1.699 6.353 1.00 91.62 141 THR A CA 1
ATOM 1100 C C . THR A 1 141 ? 2.007 0.246 6.292 1.00 91.62 141 THR A C 1
ATOM 1102 O O . THR A 1 141 ? 3.179 -0.033 6.041 1.00 91.62 141 THR A O 1
ATOM 1105 N N . PHE A 1 142 ? 1.069 -0.685 6.470 1.00 91.88 142 PHE A N 1
ATOM 1106 C CA . PHE A 1 142 ? 1.330 -2.117 6.429 1.00 91.88 142 PHE A CA 1
ATOM 1107 C C . PHE A 1 142 ? 1.793 -2.587 5.046 1.00 91.88 142 PHE A C 1
ATOM 1109 O O . PHE A 1 142 ? 2.747 -3.359 4.951 1.00 91.88 142 PHE A O 1
ATOM 1116 N N . THR A 1 143 ? 1.169 -2.096 3.973 1.00 92.06 143 THR A N 1
ATOM 1117 C CA . THR A 1 143 ? 1.535 -2.450 2.594 1.00 92.06 143 THR A CA 1
ATOM 1118 C C . THR A 1 143 ? 2.967 -2.015 2.282 1.00 92.06 143 THR A C 1
ATOM 1120 O O . THR A 1 143 ? 3.766 -2.826 1.817 1.00 92.06 143 THR A O 1
ATOM 1123 N N . TYR A 1 144 ? 3.335 -0.770 2.605 1.00 90.38 144 TYR A N 1
ATOM 1124 C CA . TYR A 1 144 ? 4.699 -0.274 2.391 1.00 90.38 144 TYR A CA 1
ATOM 1125 C C . TYR A 1 144 ? 5.732 -0.990 3.260 1.00 90.38 144 TYR A C 1
ATOM 1127 O O . TYR A 1 144 ? 6.786 -1.370 2.755 1.00 90.38 144 TYR A O 1
ATOM 1135 N N . ALA A 1 145 ? 5.422 -1.227 4.537 1.00 89.25 145 ALA A N 1
ATOM 1136 C CA . ALA A 1 145 ? 6.301 -1.988 5.420 1.00 89.25 145 ALA A CA 1
ATOM 1137 C C . ALA A 1 145 ? 6.520 -3.420 4.903 1.00 89.25 145 ALA A C 1
ATOM 1139 O O . ALA A 1 145 ? 7.641 -3.924 4.941 1.00 89.25 145 ALA A O 1
ATOM 1140 N N . SER A 1 146 ? 5.473 -4.057 4.371 1.00 89.62 146 SER A N 1
ATOM 1141 C CA . SER A 1 146 ? 5.551 -5.407 3.801 1.00 89.62 146 SER A CA 1
ATOM 1142 C C . SER A 1 146 ? 6.402 -5.445 2.533 1.00 89.62 146 SER A C 1
ATOM 1144 O O . SER A 1 146 ? 7.263 -6.311 2.400 1.00 89.62 146 SER A O 1
ATOM 1146 N N . VAL A 1 147 ? 6.210 -4.486 1.624 1.00 90.56 147 VAL A N 1
ATOM 1147 C CA . VAL A 1 147 ? 7.031 -4.338 0.411 1.00 90.56 147 VAL A CA 1
ATOM 1148 C C . VAL A 1 147 ? 8.501 -4.121 0.766 1.00 90.56 147 VAL A C 1
ATOM 1150 O O . VAL A 1 147 ? 9.375 -4.754 0.177 1.00 90.56 147 VAL A O 1
ATOM 1153 N N . ASP A 1 148 ? 8.783 -3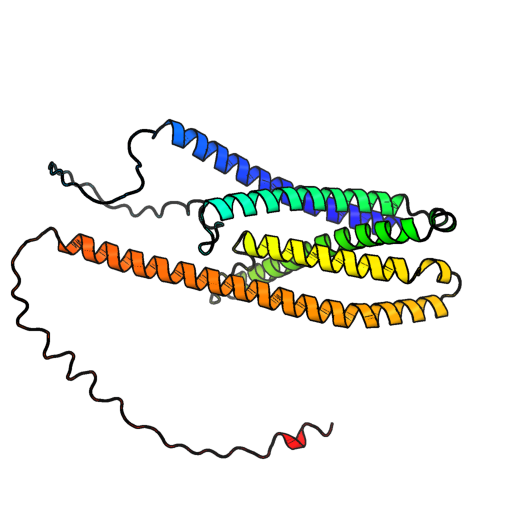.258 1.741 1.00 87.75 148 ASP A N 1
ATOM 1154 C CA . ASP A 1 148 ? 10.150 -2.966 2.175 1.00 87.75 148 ASP A CA 1
ATOM 1155 C C . ASP A 1 148 ? 10.816 -4.173 2.806 1.00 87.75 148 ASP A C 1
ATOM 1157 O O . ASP A 1 148 ? 11.967 -4.478 2.494 1.00 87.75 148 ASP A O 1
ATOM 1161 N N . LEU A 1 149 ? 10.082 -4.874 3.671 1.00 88.19 149 LEU A N 1
ATOM 1162 C CA . LEU A 1 149 ? 10.546 -6.106 4.282 1.00 88.19 149 LEU A CA 1
ATOM 1163 C C . LEU A 1 149 ? 10.859 -7.144 3.204 1.00 88.19 149 LEU A C 1
ATOM 1165 O O . LEU A 1 149 ? 11.916 -7.764 3.249 1.00 88.19 149 LEU A O 1
ATOM 1169 N N . LEU A 1 150 ? 9.986 -7.303 2.210 1.00 90.19 150 LEU A N 1
ATOM 1170 C CA . LEU A 1 150 ? 10.184 -8.261 1.128 1.00 90.19 150 LEU A CA 1
ATOM 1171 C C . LEU A 1 150 ? 11.393 -7.892 0.257 1.00 90.19 150 LEU A C 1
ATOM 1173 O O . LEU A 1 150 ? 12.225 -8.749 -0.037 1.00 90.19 150 LEU A O 1
ATOM 1177 N N . GLN A 1 151 ? 11.552 -6.611 -0.082 1.00 89.19 151 GLN A N 1
ATOM 1178 C CA . GLN A 1 151 ? 12.716 -6.110 -0.813 1.00 89.19 151 GLN A CA 1
ATOM 1179 C C . GLN A 1 151 ? 14.016 -6.303 -0.013 1.00 89.19 151 GLN A C 1
ATOM 1181 O O . GLN A 1 151 ? 15.042 -6.686 -0.579 1.00 89.19 151 GLN A O 1
ATOM 1186 N N . PHE A 1 152 ? 13.978 -6.078 1.303 1.00 88.31 152 PHE A N 1
ATOM 1187 C CA . PHE A 1 152 ? 15.100 -6.333 2.204 1.00 88.31 152 PHE A CA 1
ATOM 1188 C C . PHE A 1 152 ? 15.444 -7.825 2.276 1.00 88.31 152 PHE A C 1
ATOM 1190 O O . PHE A 1 152 ? 16.616 -8.184 2.180 1.00 88.31 152 PHE A O 1
ATOM 1197 N N . LEU A 1 153 ? 14.443 -8.702 2.385 1.00 90.62 153 LEU A N 1
ATOM 1198 C CA . LEU A 1 153 ? 14.649 -10.149 2.381 1.00 90.62 153 LEU A CA 1
ATOM 1199 C C . LEU A 1 153 ? 15.313 -10.599 1.080 1.00 90.62 153 LEU A C 1
ATOM 1201 O O . LEU A 1 153 ? 16.320 -11.301 1.135 1.00 90.62 153 LEU A O 1
ATOM 1205 N N . ILE A 1 154 ? 14.822 -10.141 -0.076 1.00 89.44 154 ILE A N 1
ATOM 1206 C CA . ILE A 1 154 ? 15.427 -10.440 -1.384 1.00 89.44 154 ILE A CA 1
ATOM 1207 C C . ILE A 1 154 ? 16.884 -9.976 -1.430 1.00 89.44 154 ILE A C 1
ATOM 1209 O O . ILE A 1 154 ? 17.757 -10.728 -1.861 1.00 89.44 154 ILE A O 1
ATOM 1213 N N . TYR A 1 155 ? 17.168 -8.769 -0.935 1.00 88.56 155 TYR A N 1
ATOM 1214 C CA . TYR A 1 155 ? 18.532 -8.254 -0.854 1.00 88.56 155 TYR A CA 1
ATOM 1215 C C . TYR A 1 155 ? 19.442 -9.146 0.010 1.00 88.56 155 TYR A C 1
ATOM 1217 O O . TYR A 1 155 ? 20.538 -9.511 -0.420 1.00 88.56 155 TYR A O 1
ATOM 1225 N N . VAL A 1 156 ? 18.982 -9.553 1.197 1.00 90.06 156 VAL A N 1
ATOM 1226 C CA . VAL A 1 156 ? 19.729 -10.449 2.096 1.00 90.06 156 VAL A CA 1
ATOM 1227 C C . VAL A 1 156 ? 19.938 -11.830 1.467 1.00 90.06 156 VAL A C 1
ATOM 1229 O O . VAL A 1 156 ? 21.031 -12.390 1.568 1.00 90.06 156 VAL A O 1
ATOM 1232 N N . PHE A 1 157 ? 18.928 -12.383 0.791 1.00 91.38 157 PHE A N 1
ATOM 1233 C CA . PHE A 1 157 ? 19.051 -13.658 0.083 1.00 91.38 157 PHE A CA 1
ATOM 1234 C C . PHE A 1 157 ? 20.051 -13.574 -1.066 1.00 91.38 157 PHE A C 1
ATOM 1236 O O . PHE A 1 157 ? 20.891 -14.461 -1.185 1.00 91.38 157 PHE A O 1
ATOM 1243 N N . HIS A 1 158 ? 20.034 -12.496 -1.849 1.00 88.19 158 HIS A N 1
ATOM 1244 C CA . HIS A 1 158 ? 20.991 -12.292 -2.936 1.00 88.19 158 HIS A CA 1
ATOM 1245 C C . HIS A 1 158 ? 22.431 -12.152 -2.418 1.00 88.19 158 HIS A C 1
ATOM 1247 O O . HIS A 1 158 ? 23.365 -12.628 -3.059 1.00 88.19 158 HIS A O 1
ATOM 1253 N N . GLN A 1 159 ? 22.647 -11.533 -1.251 1.00 90.38 159 GLN A N 1
ATOM 1254 C CA . GLN A 1 159 ? 23.981 -11.510 -0.635 1.00 90.38 159 GLN A CA 1
ATOM 1255 C C . GLN A 1 159 ? 24.477 -12.912 -0.256 1.00 90.38 159 GLN A C 1
ATOM 1257 O O . GLN A 1 159 ? 25.673 -13.179 -0.346 1.00 90.38 159 GLN A O 1
ATOM 1262 N N . LYS A 1 160 ? 23.573 -13.808 0.161 1.00 91.44 160 LYS A N 1
ATOM 1263 C CA . LYS A 1 160 ? 23.916 -15.194 0.516 1.00 91.44 160 LYS A CA 1
ATOM 1264 C C . LYS A 1 160 ? 24.035 -16.115 -0.702 1.00 91.44 160 LYS A C 1
ATOM 1266 O O . LYS A 1 160 ? 24.849 -17.032 -0.680 1.00 91.44 160 LYS A O 1
ATOM 1271 N N . PHE A 1 161 ? 23.249 -15.871 -1.749 1.00 88.88 161 PHE A N 1
ATOM 1272 C CA . PHE A 1 161 ? 23.158 -16.700 -2.950 1.00 88.88 161 PHE A CA 1
ATOM 1273 C C . PHE A 1 161 ? 23.358 -15.845 -4.213 1.00 88.88 161 PHE A C 1
ATOM 1275 O O . PHE A 1 161 ? 22.382 -15.454 -4.856 1.00 88.88 161 PHE A O 1
ATOM 1282 N N . PRO A 1 162 ? 24.615 -15.573 -4.611 1.00 83.88 162 PRO A N 1
ATOM 1283 C CA . PRO A 1 162 ? 24.923 -14.680 -5.733 1.00 83.88 162 PRO A CA 1
ATOM 1284 C C . PRO A 1 162 ? 24.530 -15.239 -7.111 1.00 83.88 162 PRO A C 1
ATOM 1286 O O . PRO A 1 162 ? 24.589 -14.516 -8.098 1.00 83.88 162 PRO A O 1
ATOM 1289 N N . PHE A 1 163 ? 24.138 -16.514 -7.194 1.00 83.06 163 PHE A N 1
ATOM 1290 C CA . PHE A 1 163 ? 23.691 -17.152 -8.436 1.00 83.06 163 PHE A CA 1
ATOM 1291 C C . PHE A 1 163 ? 22.269 -16.746 -8.851 1.00 83.06 163 PHE A C 1
ATOM 1293 O O . PHE A 1 163 ? 21.865 -17.007 -9.981 1.00 83.06 163 PHE A O 1
ATOM 1300 N N . ILE A 1 164 ? 21.496 -16.125 -7.955 1.00 78.06 164 ILE A N 1
ATOM 1301 C CA . ILE A 1 164 ? 20.134 -15.676 -8.248 1.00 78.06 164 ILE A CA 1
ATOM 1302 C C . ILE A 1 164 ? 20.218 -14.282 -8.870 1.00 78.06 164 ILE A C 1
ATOM 1304 O O . ILE A 1 164 ? 20.742 -13.361 -8.248 1.00 78.06 164 ILE A O 1
ATOM 1308 N N . HIS A 1 165 ? 19.697 -14.110 -10.087 1.00 75.12 165 HIS A N 1
ATOM 1309 C CA . HIS A 1 165 ? 19.650 -12.806 -10.753 1.00 75.12 165 HIS A CA 1
ATOM 1310 C C . HIS A 1 165 ? 18.996 -11.732 -9.864 1.00 75.12 165 HIS A C 1
ATOM 1312 O O . HIS A 1 165 ? 18.056 -12.010 -9.120 1.00 75.12 165 HIS A O 1
ATOM 1318 N N . LYS A 1 166 ? 19.480 -10.485 -9.950 1.00 71.69 166 LYS A N 1
ATOM 1319 C CA . LYS A 1 166 ? 18.921 -9.341 -9.213 1.00 71.69 166 LYS A CA 1
ATOM 1320 C C . LYS A 1 166 ? 17.457 -9.123 -9.605 1.00 71.69 166 LYS A C 1
ATOM 1322 O O . LYS A 1 166 ? 17.178 -8.566 -10.660 1.00 71.69 166 LYS A O 1
ATOM 1327 N N . VAL A 1 167 ? 16.532 -9.529 -8.738 1.00 75.38 167 VAL A N 1
ATOM 1328 C CA . VAL A 1 167 ? 15.099 -9.256 -8.898 1.00 75.38 167 VAL A CA 1
ATOM 1329 C C . VAL A 1 167 ? 14.729 -8.050 -8.040 1.00 75.38 167 VAL A C 1
ATOM 1331 O O . VAL A 1 167 ? 14.788 -8.098 -6.812 1.00 75.38 167 VAL A O 1
ATOM 1334 N N . THR A 1 168 ? 14.351 -6.950 -8.680 1.00 77.19 168 THR A N 1
ATOM 1335 C CA . THR A 1 168 ? 13.680 -5.822 -8.026 1.00 77.19 168 THR A CA 1
ATOM 1336 C C . THR A 1 168 ? 12.175 -6.066 -8.063 1.00 77.19 168 THR A C 1
ATOM 1338 O O . THR A 1 168 ? 11.618 -6.399 -9.108 1.00 77.19 168 THR A O 1
ATOM 1341 N N . LEU A 1 169 ? 11.510 -5.972 -6.907 1.00 76.69 169 LEU A N 1
ATOM 1342 C CA . LEU A 1 169 ? 10.110 -6.388 -6.797 1.00 76.69 169 LEU A CA 1
ATOM 1343 C C . LEU A 1 169 ? 9.141 -5.326 -7.327 1.00 76.69 169 LEU A C 1
ATOM 1345 O O . LEU A 1 169 ? 8.157 -5.658 -7.981 1.00 76.69 169 LEU A O 1
ATOM 1349 N N . ILE A 1 170 ? 9.449 -4.050 -7.084 1.00 73.62 170 ILE A N 1
ATOM 1350 C CA . ILE A 1 170 ? 8.734 -2.913 -7.668 1.00 73.62 170 ILE A CA 1
ATOM 1351 C C . ILE A 1 170 ? 9.678 -2.213 -8.627 1.00 73.62 170 ILE A C 1
ATOM 1353 O O . ILE A 1 170 ? 10.662 -1.599 -8.213 1.00 73.62 170 ILE A O 1
ATOM 1357 N N . ILE A 1 171 ? 9.359 -2.324 -9.910 1.00 70.81 171 ILE A N 1
ATOM 1358 C CA . ILE A 1 171 ? 10.169 -1.789 -11.002 1.00 70.81 171 ILE A CA 1
ATOM 1359 C C . ILE A 1 171 ? 9.536 -0.502 -11.531 1.00 70.81 171 ILE A C 1
ATOM 1361 O O . ILE A 1 171 ? 10.246 0.438 -11.876 1.00 70.81 171 ILE A O 1
ATOM 1365 N N . THR A 1 172 ? 8.200 -0.429 -11.563 1.00 85.44 172 THR A N 1
ATOM 1366 C CA . THR A 1 172 ? 7.488 0.621 -12.302 1.00 85.44 172 THR A CA 1
ATOM 1367 C C . THR A 1 172 ? 6.574 1.482 -11.434 1.00 85.44 172 THR A C 1
ATOM 1369 O O . THR A 1 172 ? 5.998 1.042 -10.435 1.00 85.44 172 THR A O 1
ATOM 1372 N N . ASN A 1 173 ? 6.365 2.727 -11.876 1.00 89.12 173 ASN A N 1
ATOM 137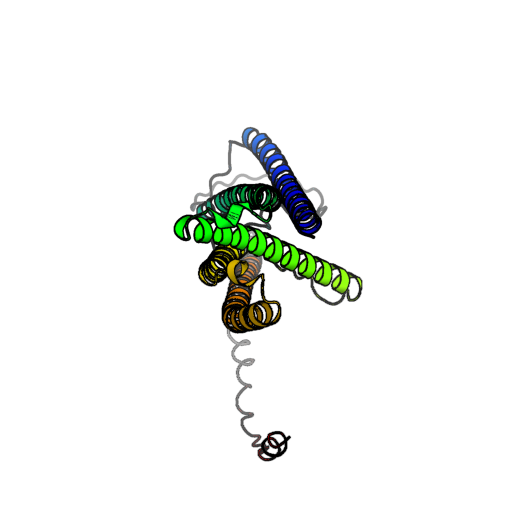3 C CA . ASN A 1 173 ? 5.383 3.642 -11.282 1.00 89.12 173 ASN A CA 1
ATOM 1374 C C . ASN A 1 173 ? 3.956 3.067 -11.310 1.00 89.12 173 ASN A C 1
ATOM 1376 O O . ASN A 1 173 ? 3.161 3.341 -10.412 1.00 89.12 173 ASN A O 1
ATOM 1380 N N . LEU A 1 174 ? 3.631 2.248 -12.312 1.00 90.75 174 LEU A N 1
ATOM 1381 C CA . LEU A 1 174 ? 2.313 1.634 -12.445 1.00 90.75 174 LEU A CA 1
ATOM 1382 C C . LEU A 1 174 ? 2.049 0.592 -11.345 1.00 90.75 174 LEU A C 1
ATOM 1384 O O . LEU A 1 174 ? 0.978 0.602 -10.744 1.00 90.75 174 LEU A O 1
ATOM 1388 N N . GLN A 1 175 ? 3.036 -0.252 -11.021 1.00 93.31 175 GLN A N 1
ATOM 1389 C CA . GLN A 1 175 ? 2.933 -1.198 -9.900 1.00 93.31 175 GLN A CA 1
ATOM 1390 C C . GLN A 1 175 ? 2.746 -0.470 -8.567 1.00 93.31 175 GLN A C 1
ATOM 1392 O O . GLN A 1 175 ? 1.929 -0.876 -7.741 1.00 93.31 175 GLN A O 1
ATOM 1397 N N . GLN A 1 176 ? 3.470 0.636 -8.370 1.00 91.81 176 GLN A N 1
ATOM 1398 C CA . GLN A 1 176 ? 3.314 1.456 -7.174 1.00 91.81 176 GLN A CA 1
ATOM 1399 C C . GLN A 1 176 ? 1.905 2.073 -7.083 1.00 91.81 176 GLN A C 1
ATOM 1401 O O . GLN A 1 176 ? 1.302 2.043 -6.011 1.00 91.81 176 GLN A O 1
ATOM 1406 N N . TYR A 1 177 ? 1.364 2.589 -8.190 1.00 93.88 177 TYR A N 1
ATOM 1407 C CA . TYR A 1 177 ? -0.003 3.121 -8.244 1.00 93.88 177 TYR A CA 1
ATOM 1408 C C . TYR A 1 177 ? -1.048 2.051 -7.898 1.00 93.88 177 TYR A C 1
ATOM 1410 O O . TYR A 1 177 ? -1.947 2.291 -7.093 1.00 93.88 177 TYR A O 1
ATOM 1418 N N . LEU A 1 178 ? -0.897 0.846 -8.457 1.00 94.69 178 LEU A N 1
ATOM 1419 C CA . LEU A 1 178 ? -1.777 -0.289 -8.179 1.00 94.69 178 LEU A CA 1
ATOM 1420 C C . LEU A 1 178 ? -1.765 -0.669 -6.689 1.00 94.69 178 LEU A C 1
ATOM 1422 O O . LEU A 1 178 ? -2.827 -0.847 -6.095 1.00 94.69 178 LEU A O 1
ATOM 1426 N N . LEU A 1 179 ? -0.581 -0.749 -6.070 1.00 94.25 179 LEU A N 1
ATOM 1427 C CA . LEU A 1 179 ? -0.444 -1.027 -4.635 1.00 94.25 179 LEU A CA 1
ATOM 1428 C C . LEU A 1 179 ? -1.118 0.049 -3.775 1.00 94.25 179 LEU A C 1
ATOM 1430 O O . LEU A 1 179 ? -1.821 -0.278 -2.818 1.00 94.25 179 LEU A O 1
ATOM 1434 N N . LEU A 1 180 ? -0.951 1.325 -4.137 1.00 93.69 180 LEU A N 1
ATOM 1435 C CA . LEU A 1 180 ? -1.619 2.445 -3.470 1.00 93.69 180 LEU A CA 1
ATOM 1436 C C . LEU A 1 180 ? -3.142 2.313 -3.552 1.00 93.69 180 LEU A C 1
ATOM 1438 O O . LEU A 1 180 ? -3.814 2.369 -2.521 1.00 93.69 180 LEU A O 1
ATOM 1442 N N . ALA A 1 181 ? -3.679 2.075 -4.74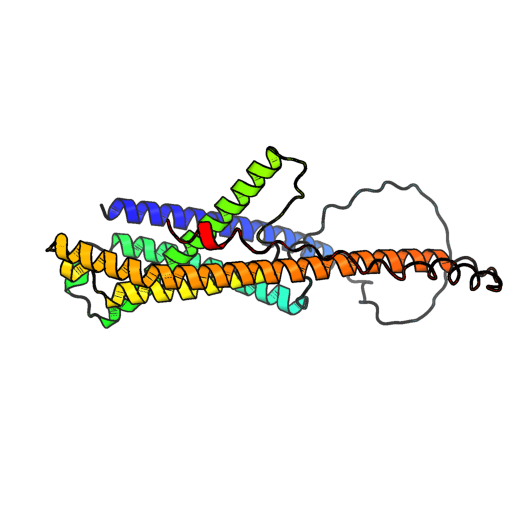9 1.00 96.00 181 ALA A N 1
ATOM 1443 C CA . ALA A 1 181 ? -5.112 1.920 -4.969 1.00 96.00 181 ALA A CA 1
ATOM 1444 C C . ALA A 1 181 ? -5.694 0.725 -4.191 1.00 96.00 181 ALA A C 1
ATOM 1446 O O . ALA A 1 181 ? -6.726 0.862 -3.533 1.00 96.00 181 ALA A O 1
ATOM 1447 N N . LEU A 1 182 ? -5.010 -0.424 -4.198 1.00 96.12 182 LEU A N 1
ATOM 1448 C CA . LEU A 1 182 ? -5.434 -1.611 -3.448 1.00 96.12 182 LEU A CA 1
ATOM 1449 C C . LEU A 1 182 ? -5.411 -1.379 -1.936 1.00 96.12 182 LEU A C 1
ATOM 1451 O O . LEU A 1 182 ? -6.376 -1.729 -1.259 1.00 96.12 182 LEU A O 1
ATOM 1455 N N . SER A 1 183 ? -4.354 -0.752 -1.410 1.00 96.12 183 SER A N 1
ATOM 1456 C CA . SER A 1 183 ? -4.259 -0.427 0.021 1.00 96.12 183 SER A CA 1
ATOM 1457 C C . SER A 1 183 ? -5.355 0.547 0.465 1.00 96.12 183 SER A C 1
ATOM 1459 O O . SER A 1 183 ? -5.934 0.385 1.538 1.00 96.12 183 SER A O 1
ATOM 1461 N N . PHE A 1 184 ? -5.715 1.510 -0.388 1.00 97.12 184 PHE A N 1
ATOM 1462 C CA . PHE A 1 184 ? -6.816 2.432 -0.128 1.00 97.12 184 PHE A CA 1
ATOM 1463 C C . PHE A 1 184 ? -8.158 1.702 -0.049 1.00 97.12 184 PHE A C 1
ATOM 1465 O O . PHE A 1 184 ? -8.882 1.865 0.932 1.00 97.12 184 PHE A O 1
ATOM 1472 N N . ILE A 1 185 ? -8.473 0.872 -1.050 1.00 97.50 185 ILE A N 1
ATOM 1473 C CA . ILE A 1 185 ? -9.734 0.119 -1.102 1.00 97.50 185 ILE A CA 1
ATOM 1474 C C . ILE A 1 185 ? -9.835 -0.832 0.097 1.00 97.50 185 ILE A C 1
ATOM 1476 O O . ILE A 1 185 ? -10.850 -0.829 0.793 1.00 97.50 185 ILE A O 1
ATOM 1480 N N . LEU A 1 186 ? -8.780 -1.605 0.377 1.00 96.56 186 LEU A N 1
ATOM 1481 C CA . LEU A 1 186 ? -8.744 -2.544 1.501 1.00 96.56 186 LEU A CA 1
ATOM 1482 C C . LEU A 1 186 ? -8.852 -1.842 2.852 1.00 96.56 186 LEU A C 1
ATOM 1484 O O . LEU A 1 186 ? -9.631 -2.261 3.705 1.00 96.56 186 LEU A O 1
ATOM 1488 N N . GLY A 1 187 ? -8.090 -0.769 3.053 1.00 97.25 187 GLY A N 1
ATOM 1489 C CA . GLY A 1 187 ? -8.126 -0.012 4.296 1.00 97.25 187 GLY A CA 1
ATOM 1490 C C . GLY A 1 187 ? -9.476 0.659 4.536 1.00 97.25 187 GLY A C 1
ATOM 1491 O O . GLY A 1 187 ? -9.984 0.613 5.656 1.00 97.25 187 GLY A O 1
ATOM 1492 N N . ALA A 1 188 ? -10.095 1.215 3.489 1.00 97.44 188 ALA A N 1
ATOM 1493 C CA . ALA A 1 188 ? -11.431 1.797 3.573 1.00 97.44 188 ALA A CA 1
ATOM 1494 C C . ALA A 1 188 ? -12.490 0.733 3.889 1.00 97.44 188 ALA A C 1
ATOM 1496 O O . ALA A 1 188 ? -13.347 0.959 4.740 1.00 97.44 188 ALA A O 1
ATOM 1497 N N . LEU A 1 189 ? -12.409 -0.432 3.237 1.00 97.25 189 LEU A N 1
ATOM 1498 C CA . LEU A 1 189 ? -13.337 -1.541 3.443 1.00 97.25 189 LEU A CA 1
ATOM 1499 C C . LEU A 1 189 ? -13.232 -2.105 4.863 1.00 97.25 189 LEU A C 1
ATOM 1501 O O . LEU A 1 189 ? -14.245 -2.213 5.549 1.00 97.25 189 LEU A O 1
ATOM 1505 N N . PHE A 1 190 ? -12.021 -2.421 5.329 1.00 96.12 190 PHE A N 1
ATOM 1506 C CA . PHE A 1 190 ? -11.822 -2.929 6.685 1.00 96.12 190 PHE A CA 1
ATOM 1507 C C . PHE A 1 190 ? -12.208 -1.891 7.732 1.00 96.12 190 PHE A C 1
ATOM 1509 O O . PHE A 1 190 ? -12.957 -2.217 8.646 1.00 96.12 190 PHE A O 1
ATOM 1516 N N . GLY A 1 191 ? -11.788 -0.634 7.575 1.00 95.44 191 GLY A N 1
ATOM 1517 C CA . GLY A 1 191 ? -12.170 0.431 8.499 1.00 95.44 191 GLY A CA 1
ATOM 1518 C C . GLY A 1 191 ? -13.685 0.665 8.555 1.00 95.44 191 GLY A C 1
ATOM 1519 O O . GLY A 1 191 ? -14.228 0.862 9.640 1.00 95.44 191 GLY A O 1
ATOM 1520 N N . ALA A 1 192 ? -14.394 0.543 7.428 1.00 95.88 192 ALA A N 1
ATOM 1521 C CA . ALA A 1 192 ? -15.852 0.596 7.415 1.00 95.88 192 ALA A CA 1
ATOM 1522 C C . ALA A 1 192 ? -16.475 -0.591 8.166 1.00 95.88 192 ALA A C 1
ATOM 1524 O O . ALA A 1 192 ? -17.368 -0.379 8.982 1.00 95.88 192 ALA A O 1
ATOM 1525 N N . ILE A 1 193 ? -15.988 -1.821 7.943 1.00 95.00 193 ILE A N 1
ATOM 1526 C CA . ILE A 1 193 ? -16.446 -3.024 8.665 1.00 95.00 193 ILE A CA 1
ATOM 1527 C C . ILE A 1 193 ? -16.260 -2.845 10.179 1.00 95.00 193 ILE A C 1
ATOM 1529 O O . ILE A 1 193 ? -17.208 -3.057 10.934 1.00 95.00 193 ILE A O 1
ATOM 1533 N N . PHE A 1 194 ? -15.088 -2.375 10.619 1.00 92.69 194 PHE A N 1
ATOM 1534 C CA . PHE A 1 194 ? -14.826 -2.038 12.023 1.00 92.69 194 PHE A CA 1
ATOM 1535 C C . PHE A 1 194 ? -15.807 -0.991 12.564 1.00 92.69 194 PHE A C 1
ATOM 1537 O O . PHE A 1 194 ? -16.348 -1.155 13.657 1.00 92.69 194 PHE A O 1
ATOM 1544 N N . GLY A 1 195 ? -16.069 0.063 11.785 1.00 92.62 195 GLY A N 1
ATOM 1545 C CA . GLY A 1 195 ? -17.013 1.114 12.157 1.00 92.62 195 GLY A CA 1
ATOM 1546 C C . GLY A 1 195 ? -18.465 0.640 12.255 1.00 92.62 195 GLY A C 1
ATOM 1547 O O . GLY A 1 195 ? -19.207 1.160 13.082 1.00 92.62 195 GLY A O 1
ATOM 1548 N N . PHE A 1 196 ? -18.870 -0.353 11.455 1.00 93.88 196 PHE A N 1
ATOM 1549 C CA . PHE A 1 196 ? -20.217 -0.935 11.501 1.00 93.88 196 PHE A CA 1
ATOM 1550 C C . PHE A 1 196 ? -20.433 -1.880 12.683 1.00 93.88 196 PHE A C 1
ATOM 1552 O O . PHE A 1 196 ? -21.540 -1.945 13.211 1.00 93.88 196 PHE A O 1
ATOM 1559 N N . ILE A 1 197 ? -19.403 -2.631 13.078 1.00 91.00 197 ILE A N 1
ATOM 1560 C CA . ILE A 1 197 ? -19.505 -3.627 14.153 1.00 91.00 197 ILE A CA 1
ATOM 1561 C C . ILE A 1 197 ? -19.575 -2.962 15.545 1.00 91.00 197 ILE A C 1
ATOM 1563 O O . ILE A 1 197 ? -20.067 -3.584 16.486 1.00 91.00 197 ILE A O 1
ATOM 1567 N N . ASP A 1 198 ? -19.136 -1.702 15.665 1.00 87.56 198 ASP A N 1
ATOM 1568 C CA . ASP A 1 198 ? -19.137 -0.885 16.895 1.00 87.56 198 ASP A CA 1
ATOM 1569 C C . ASP A 1 198 ? -18.598 -1.656 18.116 1.00 87.56 198 ASP A C 1
ATOM 1571 O O . ASP A 1 198 ? -19.247 -1.831 19.149 1.00 87.56 198 ASP A O 1
ATOM 1575 N N . VAL A 1 199 ? -17.371 -2.169 17.971 1.00 83.69 199 VAL A N 1
ATOM 1576 C CA . VAL A 1 199 ? -16.690 -3.048 18.943 1.00 83.69 199 VAL A CA 1
ATOM 1577 C C . VAL A 1 199 ? -16.625 -2.433 20.354 1.00 83.69 199 VAL A C 1
ATOM 1579 O O . VAL A 1 199 ? -16.570 -3.145 21.362 1.00 83.69 199 VAL A O 1
ATOM 1582 N N . GLU A 1 200 ? -16.654 -1.104 20.449 1.00 82.75 200 GLU A N 1
ATOM 1583 C CA . GLU A 1 200 ? -16.505 -0.363 21.700 1.00 82.75 200 GLU A CA 1
ATOM 1584 C C . GLU A 1 200 ? -17.691 -0.525 22.657 1.00 82.75 200 GLU A C 1
ATOM 1586 O O . GLU A 1 200 ? -17.485 -0.584 23.879 1.00 82.75 200 GLU A O 1
ATOM 1591 N N . ASP A 1 201 ? -18.905 -0.694 22.127 1.00 86.50 201 ASP A N 1
ATOM 1592 C CA . ASP A 1 201 ? -20.122 -0.875 22.928 1.00 86.50 201 ASP A CA 1
ATOM 1593 C C . ASP A 1 201 ? -20.080 -2.175 23.750 1.00 86.50 201 ASP A C 1
ATOM 1595 O O . ASP A 1 201 ? -20.656 -2.273 24.841 1.00 86.50 201 ASP A O 1
ATOM 1599 N N . TYR A 1 202 ? -19.299 -3.154 23.291 1.00 87.12 202 TYR A N 1
ATOM 1600 C CA . TYR A 1 202 ? -19.153 -4.465 23.920 1.00 87.12 202 TYR A CA 1
ATOM 1601 C C . TYR A 1 202 ? -17.958 -4.569 24.874 1.00 87.12 202 TYR A C 1
ATOM 1603 O O . TYR A 1 202 ? -17.761 -5.608 25.511 1.00 87.12 202 TYR A O 1
ATOM 1611 N N . SER A 1 203 ? -17.192 -3.488 25.052 1.00 84.88 203 SER A N 1
ATOM 1612 C CA . SER A 1 203 ? -15.968 -3.465 25.871 1.00 84.88 203 SER A CA 1
ATOM 1613 C C . SER A 1 203 ? -16.169 -3.825 27.352 1.00 84.88 203 SER A C 1
ATOM 1615 O O . SER A 1 203 ? -15.210 -4.194 28.030 1.00 84.88 203 SER A O 1
ATOM 1617 N N . LYS A 1 204 ? -17.406 -3.761 27.868 1.00 90.56 204 LYS A N 1
ATOM 1618 C CA . LYS A 1 204 ? -17.741 -4.146 29.252 1.00 90.56 204 LYS A CA 1
ATOM 1619 C C . LYS A 1 204 ? -17.722 -5.661 29.481 1.00 90.56 204 LYS A C 1
ATOM 1621 O O . LYS A 1 204 ? -17.475 -6.092 30.603 1.00 90.56 204 LYS A O 1
ATOM 1626 N N . ASN A 1 205 ? -17.962 -6.459 28.439 1.00 93.62 205 ASN A N 1
ATOM 1627 C CA . ASN A 1 205 ? -18.073 -7.914 28.531 1.00 93.62 205 ASN A CA 1
ATOM 1628 C C . ASN A 1 205 ? -16.978 -8.580 27.694 1.00 93.62 205 ASN A C 1
ATOM 1630 O O . ASN A 1 205 ? -17.135 -8.757 26.487 1.00 93.62 205 ASN A O 1
ATOM 1634 N N . ALA A 1 206 ? -15.891 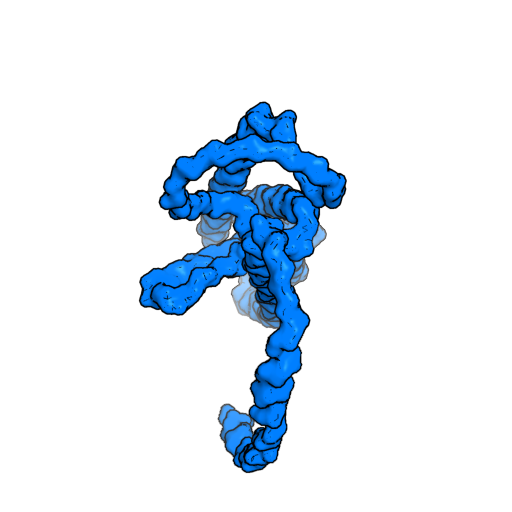-9.014 28.340 1.00 92.88 206 ALA A N 1
ATOM 1635 C CA . ALA A 1 206 ? -14.735 -9.610 27.659 1.00 92.88 206 ALA A CA 1
ATOM 1636 C C . ALA A 1 206 ? -15.099 -10.806 26.751 1.00 92.88 206 ALA A C 1
ATOM 1638 O O . ALA A 1 206 ? -14.541 -10.950 25.666 1.00 92.88 206 ALA A O 1
ATOM 1639 N N . PHE A 1 207 ? -16.068 -11.633 27.159 1.00 94.38 207 PHE A N 1
ATOM 1640 C CA . PHE A 1 207 ? -16.528 -12.781 26.368 1.00 94.38 207 PHE A CA 1
ATOM 1641 C C . PHE A 1 207 ? -17.261 -12.372 25.077 1.00 94.38 207 PHE A C 1
ATOM 1643 O O . PHE A 1 207 ? -17.047 -12.963 24.016 1.00 94.38 207 PHE A O 1
ATOM 1650 N N . VAL A 1 208 ? -18.105 -11.337 25.151 1.00 93.50 208 VAL A N 1
ATOM 1651 C CA . VAL A 1 208 ? -18.841 -10.820 23.986 1.00 93.50 208 VAL A CA 1
ATOM 1652 C C . VAL A 1 208 ? -17.874 -10.126 23.032 1.00 93.50 208 VAL A C 1
ATOM 1654 O O . VAL A 1 208 ? -17.897 -10.406 21.837 1.00 93.50 208 VAL A O 1
ATOM 1657 N N . LEU A 1 209 ? -16.958 -9.319 23.577 1.00 91.88 209 LEU A N 1
ATOM 1658 C CA . LEU A 1 209 ? -15.892 -8.677 22.815 1.00 91.88 209 LEU A CA 1
ATOM 1659 C C . LEU A 1 209 ? -15.067 -9.702 22.022 1.00 91.88 209 LEU A C 1
ATOM 1661 O O . LEU A 1 209 ? -14.863 -9.523 20.827 1.00 91.88 209 LEU A O 1
ATOM 1665 N N . TYR A 1 210 ? -14.650 -10.803 22.656 1.00 93.69 210 TYR A N 1
ATOM 1666 C CA . TYR A 1 210 ? -13.909 -11.873 21.982 1.00 93.69 210 TYR A CA 1
ATOM 1667 C C . TYR A 1 210 ? -14.703 -12.516 20.833 1.00 93.69 210 TYR A C 1
ATOM 1669 O O . TYR A 1 210 ? -14.154 -12.764 19.760 1.00 93.69 210 TYR A O 1
ATOM 1677 N N . SER A 1 211 ? -15.999 -12.764 21.041 1.00 94.31 211 SER A N 1
ATOM 1678 C CA . SER A 1 211 ? -16.867 -13.373 20.023 1.00 94.31 211 SER A CA 1
ATOM 1679 C C . SER A 1 211 ? -17.028 -12.471 18.796 1.00 94.31 211 SER A C 1
ATOM 1681 O O . SER A 1 211 ? -16.977 -12.952 17.665 1.00 94.31 211 SER A O 1
ATOM 1683 N N . ILE A 1 212 ? -17.158 -11.162 19.018 1.00 94.12 212 ILE A N 1
ATOM 1684 C CA . ILE A 1 212 ? -17.269 -10.157 17.956 1.00 94.12 212 ILE A CA 1
ATOM 1685 C C . ILE A 1 212 ? -15.951 -10.017 17.196 1.00 94.12 212 ILE A C 1
ATOM 1687 O O . ILE A 1 212 ? -15.954 -10.059 15.969 1.00 94.12 212 ILE A O 1
ATOM 1691 N N . LEU A 1 213 ? -14.822 -9.949 17.908 1.00 92.06 213 LEU A N 1
ATOM 1692 C CA . LEU A 1 213 ? -13.501 -9.888 17.278 1.00 92.06 213 LEU A CA 1
ATOM 1693 C C . LEU A 1 213 ? -13.247 -11.120 16.397 1.00 92.06 213 LEU A C 1
ATOM 1695 O O . LEU A 1 213 ? -12.698 -11.020 15.305 1.00 92.06 213 LEU A O 1
ATOM 1699 N N . ARG A 1 214 ? -13.684 -12.304 16.844 1.00 94.12 214 ARG A N 1
ATOM 1700 C CA . ARG A 1 214 ? -13.564 -13.537 16.058 1.00 94.12 214 ARG A CA 1
ATOM 1701 C C . ARG A 1 214 ? -14.429 -13.509 14.797 1.00 94.12 214 ARG A C 1
ATOM 1703 O O . ARG A 1 214 ? -13.975 -13.983 13.757 1.00 94.12 214 ARG A O 1
ATOM 1710 N N . LEU A 1 215 ? -15.647 -12.974 14.882 1.00 93.88 215 LEU A N 1
ATOM 1711 C CA . LEU A 1 215 ? -16.522 -12.790 13.722 1.00 93.88 215 LEU A CA 1
ATOM 1712 C C . LEU A 1 215 ? -15.881 -11.842 12.704 1.00 93.88 215 LEU A C 1
ATOM 1714 O O . LEU A 1 215 ? -15.823 -12.151 11.519 1.00 93.88 215 LEU A O 1
ATOM 1718 N N . GLU A 1 216 ? -15.355 -10.721 13.180 1.00 93.75 216 GLU A N 1
ATOM 1719 C CA . GLU A 1 216 ? -14.687 -9.723 12.354 1.00 93.75 216 GLU A CA 1
ATOM 1720 C C . GLU A 1 216 ? -13.453 -10.307 11.651 1.00 93.75 216 GLU A C 1
ATOM 1722 O O . GLU A 1 216 ? -13.350 -10.216 10.428 1.00 93.75 216 GLU A O 1
ATOM 1727 N N . ILE A 1 217 ? -12.580 -11.017 12.378 1.00 94.19 217 ILE A N 1
ATOM 1728 C CA . ILE A 1 217 ? -11.445 -11.742 11.784 1.00 94.19 217 ILE A CA 1
ATOM 1729 C C . ILE A 1 217 ? -11.942 -12.739 10.732 1.00 94.19 217 ILE A C 1
ATOM 1731 O O . ILE A 1 217 ? -11.375 -12.817 9.642 1.00 94.19 217 ILE A O 1
ATOM 1735 N N . SER A 1 218 ? -13.016 -13.480 11.019 1.00 96.25 218 SER A N 1
ATOM 1736 C CA . SER A 1 218 ? -13.581 -14.457 10.085 1.00 96.25 218 SER A CA 1
ATOM 1737 C C . SER A 1 218 ? -14.133 -13.824 8.803 1.00 96.25 218 SER A C 1
ATOM 1739 O O . SER A 1 218 ? -14.113 -14.484 7.768 1.00 96.25 218 SER A O 1
ATOM 1741 N N . ILE A 1 219 ? -14.621 -12.580 8.852 1.00 96.06 219 ILE A N 1
ATOM 1742 C CA . ILE A 1 219 ? -15.126 -11.843 7.681 1.00 96.06 219 ILE A CA 1
ATOM 1743 C C . ILE A 1 219 ? -13.971 -11.187 6.914 1.00 96.06 219 ILE A C 1
ATOM 1745 O O . ILE A 1 219 ? -13.906 -11.275 5.688 1.00 96.06 219 ILE A O 1
ATOM 1749 N N . CYS A 1 220 ? -13.030 -10.558 7.619 1.00 96.12 220 CYS A N 1
ATOM 1750 C CA . CYS A 1 220 ? -11.918 -9.830 7.012 1.00 96.12 220 CYS A CA 1
ATOM 1751 C C . CYS A 1 220 ? -10.881 -10.762 6.371 1.00 96.12 220 CYS A C 1
ATOM 1753 O O . CYS A 1 220 ? -10.304 -10.411 5.344 1.00 96.12 220 CYS A O 1
ATOM 1755 N N . THR A 1 221 ? -10.663 -11.956 6.931 1.00 96.38 221 THR A N 1
ATOM 1756 C CA . THR A 1 221 ? -9.671 -12.923 6.426 1.00 96.38 221 THR A CA 1
ATOM 1757 C C . THR A 1 221 ? -9.909 -13.331 4.965 1.00 96.38 221 THR A C 1
ATOM 1759 O O . THR A 1 221 ? -8.989 -13.158 4.166 1.00 96.38 221 THR A O 1
ATOM 1762 N N . PRO A 1 222 ? -11.092 -13.832 4.553 1.00 97.38 222 PRO A N 1
ATOM 1763 C CA . PRO A 1 222 ? -11.313 -14.230 3.162 1.00 97.38 222 PRO A CA 1
ATOM 1764 C C . PRO A 1 222 ? -11.265 -13.040 2.196 1.00 97.38 222 PRO A C 1
ATOM 1766 O O . PRO A 1 222 ? -10.726 -13.168 1.100 1.00 97.38 222 PRO A O 1
ATOM 1769 N N . ILE A 1 223 ? -11.765 -11.871 2.611 1.00 96.69 223 ILE A N 1
ATOM 1770 C CA . ILE A 1 223 ? -11.702 -10.639 1.812 1.00 96.69 223 ILE A CA 1
ATOM 1771 C C . ILE A 1 223 ? -10.240 -10.239 1.588 1.00 96.69 223 ILE A C 1
ATOM 1773 O O . ILE A 1 223 ? -9.820 -10.015 0.454 1.00 96.69 223 ILE A O 1
ATOM 1777 N N . GLY A 1 224 ? -9.446 -10.199 2.660 1.00 95.62 224 GLY A N 1
ATOM 1778 C CA . GLY A 1 224 ? -8.023 -9.884 2.595 1.00 95.62 224 GLY A CA 1
ATOM 1779 C C . GLY A 1 224 ? -7.240 -10.892 1.762 1.00 95.62 224 GLY A C 1
ATOM 1780 O O . GLY A 1 224 ? -6.415 -10.487 0.949 1.00 95.62 224 GLY A O 1
ATOM 1781 N N . ALA A 1 225 ? -7.534 -12.187 1.899 1.00 96.75 225 ALA A N 1
ATOM 1782 C CA . ALA A 1 225 ? -6.908 -13.236 1.100 1.00 96.75 225 ALA A CA 1
ATOM 1783 C C . ALA A 1 225 ? -7.225 -13.081 -0.395 1.00 96.75 225 ALA A C 1
ATOM 1785 O O . ALA A 1 225 ? -6.317 -13.156 -1.221 1.00 96.75 225 ALA A O 1
ATOM 1786 N N . LEU A 1 226 ? -8.485 -12.799 -0.747 1.00 97.25 226 LEU A N 1
ATOM 1787 C CA . LEU A 1 226 ? -8.909 -12.612 -2.134 1.00 97.25 226 LEU A CA 1
ATOM 1788 C C . LEU A 1 226 ? -8.237 -11.391 -2.773 1.00 97.25 226 LEU A C 1
ATOM 1790 O O . LEU A 1 226 ? -7.653 -11.499 -3.849 1.00 97.25 226 LEU A O 1
ATOM 1794 N N . PHE A 1 227 ? -8.283 -10.238 -2.104 1.00 95.94 227 PHE A N 1
ATOM 1795 C CA . PHE A 1 227 ? -7.650 -9.013 -2.598 1.00 95.94 227 PHE A CA 1
ATOM 1796 C C . PHE A 1 227 ? -6.122 -9.094 -2.582 1.00 95.94 227 PHE A C 1
ATOM 1798 O O . PHE A 1 227 ? -5.479 -8.521 -3.457 1.00 95.94 227 PHE A O 1
ATOM 1805 N N . GLY A 1 228 ? -5.536 -9.809 -1.621 1.00 94.44 228 GLY A N 1
ATOM 1806 C CA . GLY A 1 228 ? -4.100 -10.065 -1.560 1.00 94.44 228 GLY A CA 1
ATOM 1807 C C . GLY A 1 228 ? -3.632 -10.941 -2.721 1.00 94.44 228 GLY A C 1
ATOM 1808 O O . GLY A 1 228 ? -2.672 -10.584 -3.401 1.00 94.44 228 GLY A O 1
ATOM 1809 N N . LEU A 1 229 ? -4.350 -12.034 -3.002 1.00 96.56 229 LEU A N 1
ATOM 1810 C CA . LEU A 1 229 ? -4.091 -12.893 -4.160 1.00 96.56 229 LEU A CA 1
ATOM 1811 C C . LEU A 1 229 ? -4.255 -12.109 -5.465 1.00 96.56 229 LEU A C 1
ATOM 1813 O O . LEU A 1 229 ? -3.352 -12.102 -6.298 1.00 96.56 229 LEU A O 1
ATOM 1817 N N . PHE A 1 230 ? -5.380 -11.408 -5.620 1.00 96.69 230 PHE A N 1
ATOM 1818 C CA . PHE A 1 230 ? -5.650 -10.581 -6.793 1.00 96.69 230 PHE A CA 1
ATOM 1819 C C . PHE A 1 230 ? -4.574 -9.505 -6.989 1.00 96.6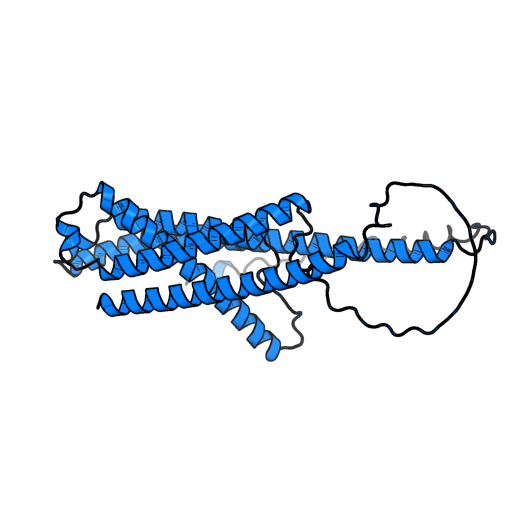9 230 PHE A C 1
ATOM 1821 O O . PHE A 1 230 ? -4.034 -9.360 -8.082 1.00 96.69 230 PHE A O 1
ATOM 1828 N N . GLY A 1 231 ? -4.212 -8.789 -5.926 1.00 94.94 231 GLY A N 1
ATOM 1829 C CA . GLY A 1 231 ? -3.179 -7.762 -5.955 1.00 94.94 231 GLY A CA 1
ATOM 1830 C C . GLY A 1 231 ? -1.805 -8.314 -6.315 1.00 94.94 231 GLY A C 1
ATOM 1831 O O . GLY A 1 231 ? -1.122 -7.736 -7.156 1.00 94.94 231 GLY A O 1
ATOM 1832 N N . GLY A 1 232 ? -1.425 -9.457 -5.740 1.00 93.81 232 GLY A N 1
ATOM 1833 C CA . GLY A 1 232 ? -0.177 -10.144 -6.066 1.00 93.81 232 GLY A CA 1
ATOM 1834 C C . GLY A 1 232 ? -0.113 -10.568 -7.533 1.00 93.81 232 GLY A C 1
ATOM 1835 O O . GLY A 1 232 ? 0.871 -10.272 -8.209 1.00 93.81 232 GLY A O 1
ATOM 1836 N N . LEU A 1 233 ? -1.185 -11.181 -8.049 1.00 96.38 233 LEU A N 1
ATOM 1837 C CA . LEU A 1 233 ? -1.284 -11.573 -9.458 1.00 96.38 233 LEU A CA 1
ATOM 1838 C C . LEU A 1 233 ? -1.219 -10.364 -10.395 1.00 96.38 233 LEU A C 1
ATOM 1840 O O . LEU A 1 233 ? -0.510 -10.413 -11.394 1.00 96.38 233 LEU A O 1
ATOM 1844 N N . MET A 1 234 ? -1.909 -9.269 -10.071 1.00 96.50 234 MET A N 1
ATOM 1845 C CA . MET A 1 234 ? -1.882 -8.051 -10.887 1.00 96.50 234 MET A CA 1
ATOM 1846 C C . MET A 1 234 ? -0.499 -7.385 -10.887 1.00 96.50 234 MET A C 1
ATOM 1848 O O . MET A 1 234 ? -0.028 -6.949 -11.936 1.00 96.50 234 MET A O 1
ATOM 1852 N N . VAL A 1 235 ? 0.183 -7.329 -9.739 1.00 93.56 235 VAL A N 1
ATOM 1853 C CA . VAL A 1 235 ? 1.550 -6.787 -9.651 1.00 93.56 235 VAL A CA 1
ATOM 1854 C C . VAL A 1 235 ? 2.534 -7.639 -10.458 1.00 93.56 235 VAL A C 1
ATOM 1856 O O . VAL A 1 235 ? 3.366 -7.079 -11.178 1.00 93.56 235 VAL A O 1
ATOM 1859 N N . GLU A 1 236 ? 2.422 -8.966 -10.372 1.00 92.69 236 GLU A N 1
ATOM 1860 C CA . GLU A 1 236 ? 3.256 -9.908 -11.124 1.00 92.69 236 GLU A CA 1
ATOM 1861 C C . GLU A 1 236 ? 2.972 -9.849 -12.628 1.00 92.69 236 GLU A C 1
ATOM 1863 O O . GLU A 1 236 ? 3.905 -9.796 -13.427 1.00 92.69 236 GLU A O 1
ATOM 1868 N N . TYR A 1 237 ? 1.702 -9.761 -13.022 1.00 95.06 237 TYR A N 1
ATOM 1869 C CA . TYR A 1 237 ? 1.307 -9.579 -14.417 1.00 95.06 237 TYR A CA 1
ATOM 1870 C C . TYR A 1 237 ? 1.937 -8.311 -15.014 1.00 95.06 237 TYR A C 1
ATOM 1872 O O . TYR A 1 237 ? 2.611 -8.371 -16.043 1.00 95.06 237 TYR A O 1
ATOM 1880 N N . LEU A 1 238 ? 1.826 -7.175 -14.313 1.00 93.75 238 LEU A N 1
ATOM 1881 C CA . LEU A 1 238 ? 2.475 -5.926 -14.728 1.00 93.75 238 LEU A CA 1
ATOM 1882 C C . LEU A 1 238 ? 4.005 -6.040 -14.771 1.00 93.75 238 LEU A C 1
ATOM 1884 O O . LEU A 1 238 ? 4.646 -5.389 -15.597 1.00 93.75 238 LEU A O 1
ATOM 1888 N N . ARG A 1 239 ? 4.600 -6.859 -13.894 1.00 90.38 239 ARG A N 1
ATOM 1889 C CA . ARG A 1 239 ? 6.046 -7.118 -13.892 1.00 90.38 239 ARG A CA 1
ATOM 1890 C C . ARG A 1 239 ? 6.472 -7.853 -15.160 1.00 90.38 239 ARG A C 1
ATOM 1892 O O . ARG A 1 239 ? 7.467 -7.477 -15.774 1.00 90.38 239 ARG A O 1
ATOM 1899 N N . GLN A 1 240 ? 5.733 -8.891 -15.545 1.00 91.75 240 GLN A N 1
ATOM 1900 C CA . GLN A 1 240 ? 6.042 -9.714 -16.715 1.00 91.75 240 GLN A CA 1
ATOM 1901 C C . GLN A 1 240 ? 5.894 -8.930 -18.020 1.00 91.75 240 GLN A C 1
ATOM 1903 O O . GLN A 1 240 ? 6.782 -8.998 -18.870 1.00 91.75 240 GLN A O 1
ATOM 1908 N N . GLU A 1 241 ? 4.832 -8.134 -18.152 1.00 92.25 241 GLU A N 1
ATOM 1909 C CA . GLU A 1 241 ? 4.634 -7.252 -19.311 1.00 92.25 241 GLU A CA 1
ATOM 1910 C C . GLU A 1 241 ? 5.776 -6.233 -19.459 1.00 92.25 241 GLU A C 1
ATOM 1912 O O . GLU A 1 241 ? 6.262 -5.977 -20.565 1.00 92.25 241 GLU A O 1
ATOM 1917 N N . GLU A 1 242 ? 6.271 -5.688 -18.343 1.00 89.12 242 GLU A N 1
ATOM 1918 C CA . GLU A 1 242 ? 7.390 -4.746 -18.364 1.00 89.12 242 GLU A CA 1
ATOM 1919 C C . GLU A 1 242 ? 8.693 -5.436 -18.796 1.00 89.12 242 GLU A C 1
ATOM 1921 O O . GLU A 1 242 ? 9.429 -4.898 -19.624 1.00 89.12 242 GLU A O 1
ATOM 1926 N N . LEU A 1 243 ? 8.964 -6.644 -18.288 1.00 86.81 243 LEU A N 1
ATOM 1927 C CA . LEU A 1 243 ? 10.146 -7.421 -18.675 1.00 86.81 243 LEU A CA 1
ATOM 1928 C C . LEU A 1 243 ? 10.115 -7.810 -20.157 1.00 86.81 243 LEU A C 1
ATOM 1930 O O . LEU A 1 243 ? 11.114 -7.636 -20.855 1.00 86.81 243 LEU A O 1
ATOM 1934 N N . LYS A 1 244 ? 8.962 -8.265 -20.659 1.00 90.00 244 LYS A N 1
ATOM 1935 C CA . LYS A 1 244 ? 8.769 -8.592 -22.079 1.00 90.00 244 LYS A CA 1
ATOM 1936 C C . LYS A 1 244 ? 8.977 -7.368 -22.973 1.00 90.00 244 LYS A C 1
ATOM 1938 O O . LYS A 1 244 ? 9.624 -7.458 -24.015 1.00 90.00 244 LYS A O 1
ATOM 1943 N N . SER A 1 245 ? 8.475 -6.212 -22.540 1.00 88.12 245 SER A N 1
ATOM 1944 C CA . SER A 1 245 ? 8.629 -4.943 -23.260 1.00 88.12 245 SER A CA 1
ATOM 1945 C C . SER A 1 245 ? 10.077 -4.446 -23.306 1.00 88.12 245 SER A C 1
ATOM 1947 O O . SER A 1 245 ? 10.445 -3.745 -24.249 1.00 88.12 245 SER A O 1
ATOM 1949 N N . ARG A 1 246 ? 10.899 -4.785 -22.303 1.00 83.56 246 ARG A N 1
ATOM 1950 C CA . ARG A 1 246 ? 12.334 -4.458 -22.278 1.00 83.56 246 ARG A CA 1
ATOM 1951 C C . ARG A 1 246 ? 13.145 -5.397 -23.166 1.00 83.56 246 ARG A C 1
ATOM 1953 O O . ARG A 1 246 ? 13.870 -4.901 -24.018 1.00 83.56 246 ARG A O 1
ATOM 1960 N N . GLY A 1 247 ? 12.928 -6.711 -23.062 1.00 85.50 247 GLY A N 1
ATOM 1961 C CA . GLY A 1 247 ? 13.639 -7.692 -23.895 1.00 85.50 247 GLY A CA 1
ATOM 1962 C C . GLY A 1 247 ? 13.482 -7.428 -25.398 1.00 85.50 247 GLY A C 1
ATOM 1963 O O . GLY A 1 247 ? 14.464 -7.393 -26.128 1.00 85.50 247 GLY A O 1
ATOM 1964 N N . ASN A 1 248 ? 12.267 -7.098 -25.849 1.00 83.31 248 ASN A N 1
ATOM 1965 C CA . ASN A 1 248 ? 12.009 -6.813 -27.266 1.00 83.31 248 ASN A CA 1
ATOM 1966 C C . ASN A 1 248 ? 12.716 -5.540 -27.792 1.00 83.31 248 ASN A C 1
ATOM 1968 O O . ASN A 1 248 ? 12.882 -5.375 -28.999 1.00 83.31 248 ASN A O 1
ATOM 1972 N N . LYS A 1 249 ? 13.104 -4.601 -26.913 1.00 78.38 249 LYS A N 1
ATOM 1973 C CA . LYS A 1 249 ? 13.851 -3.395 -27.315 1.00 78.38 249 LYS A CA 1
ATOM 1974 C C . LYS A 1 249 ? 15.333 -3.681 -27.506 1.00 78.38 249 LYS A C 1
ATOM 1976 O O . LYS A 1 249 ? 15.922 -3.117 -28.428 1.00 78.38 249 LYS A O 1
ATOM 1981 N N . ASP A 1 250 ? 15.900 -4.532 -26.659 1.00 78.38 250 ASP A N 1
ATOM 1982 C CA . ASP A 1 250 ? 17.313 -4.900 -26.731 1.00 78.38 250 ASP A CA 1
ATOM 1983 C C . ASP A 1 250 ? 17.584 -5.673 -28.033 1.00 78.38 250 ASP A C 1
ATOM 1985 O O . ASP A 1 250 ? 18.464 -5.287 -28.803 1.00 78.38 250 ASP A O 1
ATOM 1989 N N . ASP A 1 251 ? 16.711 -6.627 -28.381 1.00 78.19 251 ASP A N 1
ATOM 1990 C CA . ASP A 1 251 ? 16.791 -7.369 -29.650 1.00 78.19 251 ASP A CA 1
ATOM 1991 C C . ASP A 1 251 ? 16.703 -6.445 -30.881 1.00 78.19 251 ASP A C 1
ATOM 1993 O O . ASP A 1 251 ? 17.395 -6.636 -31.884 1.00 78.19 251 ASP A O 1
ATOM 1997 N N . MET A 1 252 ? 15.867 -5.403 -30.822 1.00 70.25 252 MET A N 1
ATOM 1998 C CA . MET A 1 252 ? 15.708 -4.466 -31.939 1.00 70.25 252 MET A CA 1
ATOM 1999 C C . MET A 1 252 ? 16.904 -3.512 -32.090 1.00 70.25 252 MET A C 1
ATOM 2001 O O . MET A 1 252 ? 17.228 -3.118 -33.216 1.00 70.25 252 MET A O 1
ATOM 2005 N N . MET A 1 253 ? 17.579 -3.145 -30.994 1.00 70.62 253 MET A N 1
ATOM 2006 C CA . MET A 1 253 ? 18.814 -2.357 -31.069 1.00 70.62 253 MET A CA 1
ATOM 2007 C C . MET A 1 253 ? 19.969 -3.167 -31.662 1.00 70.62 253 MET A C 1
ATOM 2009 O O . MET A 1 253 ? 20.690 -2.631 -32.506 1.00 70.62 253 MET A O 1
ATOM 2013 N N . ASP A 1 254 ? 20.076 -4.453 -31.325 1.00 75.19 254 ASP A N 1
ATOM 2014 C CA . ASP A 1 254 ? 21.082 -5.357 -31.897 1.00 75.19 254 ASP A CA 1
ATOM 2015 C C . ASP A 1 254 ? 20.887 -5.600 -33.403 1.00 75.19 254 ASP A C 1
ATOM 2017 O O . ASP A 1 254 ? 21.856 -5.753 -34.150 1.00 75.19 254 ASP A O 1
ATOM 2021 N N . ILE A 1 255 ? 19.643 -5.603 -33.893 1.00 74.81 255 ILE A N 1
ATOM 2022 C CA . ILE A 1 255 ? 19.372 -5.710 -35.337 1.00 74.81 255 ILE A CA 1
ATOM 2023 C C . ILE A 1 255 ? 19.766 -4.419 -36.066 1.00 74.81 255 ILE A C 1
ATOM 2025 O O . ILE A 1 255 ? 20.337 -4.472 -37.158 1.00 74.81 255 ILE A O 1
ATOM 2029 N N . LYS A 1 256 ? 19.475 -3.251 -35.478 1.00 73.62 256 LYS A N 1
ATOM 2030 C CA . LYS A 1 256 ? 19.747 -1.958 -36.120 1.00 73.62 256 LYS A CA 1
ATOM 2031 C C . LYS A 1 256 ? 21.239 -1.630 -36.166 1.00 73.62 256 LYS A C 1
ATOM 2033 O O . LYS A 1 256 ? 21.684 -1.067 -37.162 1.00 73.62 256 LYS A O 1
ATOM 2038 N N . SER A 1 257 ? 22.004 -1.995 -35.135 1.00 74.81 257 SER A N 1
ATOM 2039 C CA . SER A 1 257 ? 23.465 -1.847 -35.146 1.00 74.81 257 SER A CA 1
ATOM 2040 C C . SER A 1 257 ? 24.099 -2.698 -36.249 1.00 74.81 257 SER A C 1
ATOM 2042 O O . SER A 1 257 ? 24.893 -2.182 -37.026 1.00 74.81 257 SER A O 1
ATOM 2044 N N . ARG A 1 258 ? 23.647 -3.948 -36.430 1.00 67.31 258 ARG A N 1
ATOM 2045 C CA . ARG A 1 258 ? 24.132 -4.816 -37.519 1.00 67.31 258 ARG A CA 1
ATOM 2046 C C . ARG A 1 258 ? 23.814 -4.299 -38.923 1.00 67.31 258 ARG A C 1
ATOM 2048 O O . ARG A 1 258 ? 24.607 -4.534 -39.825 1.00 67.31 258 ARG A O 1
ATOM 2055 N N . GLN A 1 259 ? 22.682 -3.619 -39.128 1.00 63.41 259 GLN A N 1
ATOM 2056 C CA . GLN A 1 259 ? 22.343 -3.036 -40.435 1.00 63.41 259 GLN A CA 1
ATOM 2057 C C . GLN A 1 259 ? 23.166 -1.790 -40.782 1.00 63.41 259 GLN A C 1
ATOM 2059 O O . GLN A 1 259 ? 23.318 -1.487 -41.962 1.00 63.41 259 GLN A O 1
ATOM 2064 N N . PHE A 1 260 ? 23.671 -1.056 -39.788 1.00 64.81 260 PHE A N 1
ATOM 2065 C CA . PHE A 1 260 ? 24.441 0.162 -40.045 1.00 64.81 260 PHE A CA 1
ATOM 2066 C C . PHE A 1 260 ? 25.872 -0.150 -40.503 1.00 64.81 260 PHE A C 1
ATOM 2068 O O . PHE A 1 260 ? 26.386 0.543 -41.369 1.00 64.81 260 PHE A O 1
ATOM 2075 N N . ASP A 1 261 ? 26.453 -1.258 -40.035 1.00 63.72 261 ASP A N 1
ATOM 2076 C CA . ASP A 1 261 ? 27.786 -1.706 -40.463 1.00 63.72 261 ASP A CA 1
ATOM 2077 C C . ASP A 1 261 ? 27.816 -2.300 -41.887 1.00 63.72 261 ASP A C 1
ATOM 2079 O O . ASP A 1 261 ? 28.887 -2.598 -42.403 1.00 63.72 261 ASP A O 1
ATOM 2083 N N . THR A 1 262 ? 26.664 -2.512 -42.542 1.00 59.16 262 THR A N 1
ATOM 2084 C CA . THR A 1 262 ? 26.615 -3.159 -43.872 1.00 59.16 262 THR A CA 1
ATOM 2085 C C . THR A 1 262 ? 26.484 -2.192 -45.054 1.00 59.16 262 THR A C 1
ATOM 2087 O O . THR A 1 262 ? 26.404 -2.660 -46.186 1.00 59.16 262 THR A O 1
ATOM 2090 N N . ASN A 1 263 ? 26.441 -0.874 -44.825 1.00 56.72 263 ASN A N 1
ATOM 2091 C CA . ASN A 1 263 ? 26.164 0.114 -45.880 1.00 56.72 263 ASN A CA 1
ATOM 2092 C C . ASN A 1 263 ? 27.358 0.988 -46.300 1.00 56.72 263 ASN A C 1
ATOM 2094 O O . ASN A 1 263 ? 27.172 1.830 -47.174 1.00 56.72 263 ASN A O 1
ATOM 2098 N N . ASP A 1 264 ? 28.557 0.774 -45.753 1.00 59.75 264 ASP A N 1
ATOM 2099 C CA . ASP A 1 264 ? 29.744 1.562 -46.133 1.00 59.75 264 ASP A CA 1
ATOM 2100 C C . ASP A 1 264 ? 30.612 0.916 -47.227 1.00 59.75 264 ASP A C 1
ATOM 2102 O O . ASP A 1 264 ? 31.523 1.563 -47.732 1.00 59.75 264 ASP A O 1
ATOM 2106 N N . ASP A 1 265 ? 30.278 -0.293 -47.685 1.00 58.81 265 ASP A N 1
ATOM 2107 C CA . ASP A 1 265 ? 30.929 -0.914 -48.839 1.00 58.81 265 ASP A CA 1
ATOM 2108 C C . ASP A 1 265 ? 29.873 -1.370 -49.855 1.00 58.81 265 ASP A C 1
ATOM 2110 O O . ASP A 1 265 ? 29.384 -2.503 -49.837 1.00 58.81 265 ASP A O 1
ATOM 2114 N N . GLU A 1 266 ? 29.525 -0.477 -50.784 1.00 51.66 266 GLU A N 1
ATOM 2115 C CA . GLU A 1 266 ? 28.921 -0.848 -52.063 1.00 51.66 266 GLU A CA 1
ATOM 2116 C C . GLU A 1 266 ? 29.957 -1.641 -52.889 1.00 51.66 266 GLU A C 1
ATOM 2118 O O . GLU A 1 266 ? 30.508 -1.168 -53.878 1.00 51.66 266 GLU A O 1
ATOM 2123 N N . GLU A 1 267 ? 30.240 -2.880 -52.478 1.00 49.19 267 GLU A N 1
ATOM 2124 C CA . GLU A 1 267 ? 30.760 -3.915 -53.363 1.00 49.19 267 GLU A CA 1
ATOM 2125 C C . GLU A 1 267 ? 29.611 -4.886 -53.647 1.00 49.19 267 GLU A C 1
ATOM 2127 O O . GLU A 1 267 ? 29.090 -5.582 -52.775 1.00 49.19 267 GLU A O 1
ATOM 2132 N N . THR A 1 268 ? 29.167 -4.891 -54.901 1.00 52.94 268 THR A N 1
ATOM 2133 C CA . THR A 1 268 ? 28.137 -5.773 -55.448 1.00 52.94 268 THR A CA 1
ATOM 2134 C C . THR A 1 268 ? 28.488 -7.247 -55.228 1.00 52.94 268 THR A C 1
ATOM 2136 O O . THR A 1 268 ? 29.065 -7.900 -56.099 1.00 52.94 268 THR A O 1
ATOM 2139 N N . VAL A 1 269 ? 28.104 -7.808 -54.083 1.00 50.09 269 VAL A N 1
ATOM 2140 C CA . VAL A 1 269 ? 28.172 -9.250 -53.847 1.00 50.09 269 VAL A CA 1
ATOM 2141 C C . VAL A 1 269 ? 26.920 -9.889 -54.435 1.00 50.09 269 VAL A C 1
ATOM 2143 O O . VAL A 1 269 ? 25.809 -9.778 -53.922 1.00 50.09 269 VAL A O 1
ATOM 2146 N N . ILE A 1 270 ? 27.122 -10.578 -55.555 1.00 48.81 270 ILE A N 1
ATOM 2147 C CA . ILE A 1 270 ? 26.142 -11.429 -56.224 1.00 48.81 270 ILE A CA 1
ATOM 2148 C C . ILE A 1 270 ? 25.630 -12.482 -55.224 1.00 48.81 270 ILE A C 1
ATOM 2150 O O . ILE A 1 270 ? 26.279 -13.500 -54.977 1.00 48.81 270 ILE A O 1
ATOM 2154 N N . ILE A 1 271 ? 24.433 -12.277 -54.669 1.00 54.81 271 ILE A N 1
ATOM 2155 C CA . ILE A 1 271 ? 23.724 -13.291 -53.877 1.00 54.81 271 ILE A CA 1
ATOM 2156 C C . ILE A 1 271 ? 23.138 -14.329 -54.847 1.00 54.81 271 ILE A C 1
ATOM 2158 O O . ILE A 1 271 ? 21.957 -14.312 -55.179 1.00 54.81 271 ILE A O 1
ATOM 2162 N N . SER A 1 272 ? 23.982 -15.251 -55.318 1.00 51.78 272 SER A N 1
ATOM 2163 C CA . SER A 1 272 ? 23.565 -16.433 -56.095 1.00 51.78 272 SER A CA 1
ATOM 2164 C C . SER A 1 272 ? 23.903 -17.763 -55.395 1.00 51.78 272 SER A C 1
ATOM 2166 O O . SER A 1 272 ? 23.872 -18.815 -56.032 1.00 51.78 272 SER A O 1
ATOM 2168 N N . GLY A 1 273 ? 24.225 -17.754 -54.094 1.00 50.56 273 GLY A N 1
ATOM 2169 C CA . GLY A 1 273 ? 24.807 -18.931 -53.426 1.00 50.56 273 GLY A CA 1
ATOM 2170 C C . GLY A 1 273 ? 24.058 -19.548 -52.240 1.00 50.56 273 GLY A C 1
ATOM 2171 O O . GLY A 1 273 ? 24.221 -20.741 -52.002 1.00 50.56 273 GLY A O 1
ATOM 2172 N N . MET A 1 274 ? 23.251 -18.804 -51.473 1.00 48.78 274 MET A N 1
ATOM 2173 C CA . MET A 1 274 ? 22.866 -19.251 -50.114 1.00 48.78 274 MET A CA 1
ATOM 2174 C C . MET A 1 274 ? 21.408 -19.685 -49.912 1.00 48.78 274 MET A C 1
ATOM 2176 O O . MET A 1 274 ? 20.998 -19.935 -48.783 1.00 48.78 274 MET A O 1
ATOM 2180 N N . THR A 1 275 ? 20.626 -19.888 -50.973 1.00 46.78 275 THR A N 1
ATOM 2181 C CA . THR A 1 275 ? 19.276 -20.476 -50.849 1.00 46.78 275 THR A CA 1
ATOM 2182 C C . THR A 1 275 ? 19.249 -22.008 -50.830 1.00 46.78 275 THR A C 1
ATOM 2184 O O . THR A 1 275 ? 18.187 -22.580 -50.593 1.00 46.78 275 THR A O 1
ATOM 2187 N N . LYS A 1 276 ? 20.380 -22.708 -51.020 1.00 50.44 276 LYS A N 1
ATOM 2188 C CA . LYS A 1 276 ? 20.392 -24.187 -51.033 1.00 50.44 276 LYS A CA 1
ATOM 2189 C C . LYS A 1 276 ? 20.669 -24.862 -49.686 1.00 50.44 276 LYS A C 1
ATOM 2191 O O . LYS A 1 276 ? 20.152 -25.949 -49.470 1.00 50.44 276 LYS A O 1
ATOM 2196 N N . THR A 1 277 ? 21.377 -24.235 -48.749 1.00 48.84 277 THR A N 1
ATOM 2197 C CA . THR A 1 277 ? 21.836 -24.952 -47.538 1.00 48.84 277 THR A CA 1
ATOM 2198 C C . THR A 1 277 ? 20.867 -24.882 -46.351 1.00 48.84 277 THR A C 1
ATOM 2200 O O . THR A 1 277 ? 20.969 -25.683 -45.427 1.00 48.84 277 THR A O 1
ATOM 2203 N N . VAL A 1 278 ? 19.888 -23.969 -46.364 1.00 47.62 278 VAL A N 1
ATOM 2204 C CA . VAL A 1 278 ? 18.901 -23.856 -45.266 1.00 47.62 278 VAL A CA 1
ATOM 2205 C C . VAL A 1 278 ? 17.734 -24.839 -45.437 1.00 47.62 278 VAL A C 1
ATOM 2207 O O . VAL A 1 278 ? 17.113 -25.229 -44.453 1.00 47.62 278 VAL A O 1
ATOM 2210 N N . ARG A 1 279 ? 17.483 -25.334 -46.659 1.00 44.94 279 ARG A N 1
ATOM 2211 C CA . ARG A 1 279 ? 16.442 -26.348 -46.899 1.00 44.94 279 ARG A CA 1
ATOM 2212 C C . ARG A 1 279 ? 16.867 -27.765 -46.484 1.00 44.94 279 ARG A C 1
ATOM 2214 O O . ARG A 1 279 ? 15.998 -28.564 -46.168 1.00 44.94 279 ARG A O 1
ATOM 2221 N N . GLU A 1 280 ? 18.164 -28.068 -46.405 1.00 49.91 280 GLU A N 1
ATOM 2222 C CA . GLU A 1 280 ? 18.634 -29.392 -45.951 1.00 49.91 280 GLU A CA 1
ATOM 2223 C C . GLU A 1 280 ? 18.732 -29.529 -44.422 1.00 49.91 280 GLU A C 1
ATOM 2225 O O . GLU A 1 280 ? 18.702 -30.646 -43.916 1.00 49.91 280 GLU A O 1
ATOM 2230 N N . ARG A 1 281 ? 18.782 -28.428 -43.655 1.00 49.00 281 ARG A N 1
ATOM 2231 C CA . ARG A 1 281 ? 18.851 -28.499 -42.179 1.00 49.00 281 ARG A CA 1
ATOM 2232 C C . ARG A 1 281 ? 17.503 -28.470 -41.454 1.00 49.00 281 ARG A C 1
ATOM 2234 O O . ARG A 1 281 ? 17.482 -28.711 -40.255 1.00 49.00 281 ARG A O 1
ATOM 2241 N N . PHE A 1 282 ? 16.397 -28.223 -42.155 1.00 51.25 282 PHE A N 1
ATOM 2242 C CA . PHE A 1 282 ? 15.046 -28.222 -41.567 1.00 51.25 282 PHE A CA 1
ATOM 2243 C C . PHE A 1 282 ? 14.197 -29.450 -41.942 1.00 51.25 282 PHE A C 1
ATOM 2245 O O . PHE A 1 282 ? 13.006 -29.480 -41.662 1.00 51.25 282 PHE A O 1
ATOM 2252 N N . GLY A 1 283 ? 14.803 -30.476 -42.550 1.00 49.22 283 GLY A N 1
ATOM 2253 C CA . GLY A 1 283 ? 14.116 -31.698 -42.985 1.00 49.22 283 GLY A CA 1
ATOM 2254 C C . GLY A 1 283 ? 14.174 -32.889 -42.022 1.00 49.22 283 GLY A C 1
ATOM 2255 O O . GLY A 1 283 ? 13.923 -33.999 -42.472 1.00 49.22 283 GLY A O 1
ATOM 2256 N N . VAL A 1 284 ? 14.546 -32.716 -40.746 1.00 51.97 284 VAL A N 1
ATOM 2257 C CA . VAL A 1 284 ? 14.639 -33.838 -39.784 1.00 51.97 284 VAL A CA 1
ATOM 2258 C C . VAL A 1 284 ? 14.177 -33.417 -38.386 1.00 51.97 284 VAL A C 1
ATOM 2260 O O . VAL A 1 284 ? 14.963 -33.427 -37.448 1.00 51.97 284 VAL A O 1
ATOM 2263 N N . ILE A 1 285 ? 12.915 -33.012 -38.238 1.00 49.72 285 ILE A N 1
ATOM 2264 C CA . ILE A 1 285 ? 12.190 -33.127 -36.959 1.00 49.72 285 ILE A CA 1
ATOM 2265 C C . ILE A 1 285 ? 10.743 -33.491 -37.303 1.00 49.72 285 ILE A C 1
ATOM 2267 O O . ILE A 1 285 ? 9.841 -32.662 -37.266 1.00 49.72 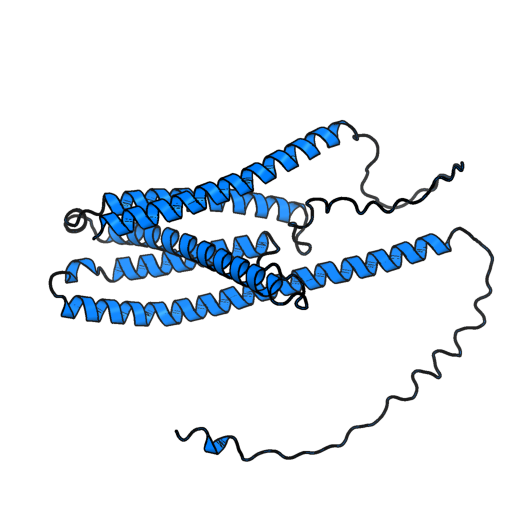285 ILE A O 1
ATOM 2271 N N . GLU A 1 286 ? 10.547 -34.740 -37.708 1.00 52.62 286 GLU A N 1
ATOM 2272 C CA . GLU A 1 286 ? 9.241 -35.390 -37.709 1.00 52.62 286 GLU A CA 1
ATOM 2273 C C . GLU A 1 286 ? 9.412 -36.705 -36.935 1.00 52.62 286 GLU A C 1
ATOM 2275 O O . GLU A 1 286 ? 10.339 -37.467 -37.212 1.00 52.62 286 GLU A O 1
ATOM 2280 N N . LEU A 1 287 ? 8.509 -36.920 -35.973 1.00 52.91 287 LEU A N 1
ATOM 2281 C CA . LEU A 1 287 ? 8.206 -38.172 -35.268 1.00 52.91 287 LEU A CA 1
ATOM 2282 C C . LEU A 1 287 ? 9.151 -38.618 -34.137 1.00 52.91 287 LEU A C 1
ATOM 2284 O O . LEU A 1 287 ? 10.047 -39.441 -34.304 1.00 52.91 287 LEU A O 1
ATOM 2288 N N . MET A 1 288 ? 8.812 -38.169 -32.927 1.00 49.75 288 MET A N 1
ATOM 2289 C CA . MET A 1 288 ? 8.790 -39.048 -31.753 1.00 49.75 288 MET A CA 1
ATOM 2290 C C . MET A 1 288 ? 7.527 -38.731 -30.939 1.00 49.75 288 MET A C 1
ATOM 2292 O O . MET A 1 288 ? 7.550 -38.077 -29.900 1.00 49.75 288 MET A O 1
ATOM 2296 N N . GLU A 1 289 ? 6.403 -39.125 -31.528 1.00 54.69 289 GLU A N 1
ATOM 2297 C CA . GLU A 1 289 ? 5.131 -39.383 -30.863 1.00 54.69 289 GLU A CA 1
ATOM 2298 C C . GLU A 1 289 ? 5.168 -40.883 -30.537 1.00 54.69 289 GLU A C 1
ATOM 2300 O O . GLU A 1 289 ? 5.334 -41.676 -31.459 1.00 54.69 289 GLU A O 1
ATOM 2305 N N . ASP A 1 290 ? 5.237 -41.219 -29.245 1.00 54.00 290 ASP A N 1
ATOM 2306 C CA . ASP A 1 290 ? 4.859 -42.500 -28.615 1.00 54.00 290 ASP A CA 1
ATOM 2307 C C . ASP A 1 290 ? 5.663 -42.702 -27.322 1.00 54.00 290 ASP A C 1
ATOM 2309 O O . ASP A 1 290 ? 6.784 -43.214 -27.312 1.00 54.00 290 ASP A O 1
ATOM 2313 N N . SER A 1 291 ? 5.056 -42.330 -26.200 1.00 51.06 291 SER A N 1
ATOM 2314 C CA . SER A 1 291 ? 5.226 -43.092 -24.965 1.00 51.06 291 SER A CA 1
ATOM 2315 C C . SER A 1 291 ? 4.007 -42.858 -24.084 1.00 51.06 291 SER A C 1
ATOM 2317 O O . SER A 1 291 ? 3.967 -41.931 -23.270 1.00 51.06 291 SER A O 1
ATOM 2319 N N . ASP A 1 292 ? 3.012 -43.713 -24.291 1.00 57.31 292 ASP A N 1
ATOM 2320 C CA . ASP A 1 292 ? 2.034 -44.072 -23.280 1.00 57.31 292 ASP A CA 1
ATOM 2321 C C . ASP A 1 292 ? 2.780 -44.434 -21.992 1.00 57.31 292 ASP A C 1
ATOM 2323 O O . ASP A 1 292 ? 3.561 -45.388 -21.960 1.00 57.31 292 ASP A O 1
ATOM 2327 N N . HIS A 1 293 ? 2.551 -43.677 -20.923 1.00 51.34 293 HIS A N 1
ATOM 2328 C CA . HIS A 1 293 ? 2.791 -44.191 -19.586 1.00 51.34 293 HIS A CA 1
ATOM 2329 C C . HIS A 1 293 ? 1.602 -43.853 -18.694 1.00 51.34 293 HIS A C 1
ATOM 2331 O O . HIS A 1 293 ? 1.377 -42.708 -18.302 1.00 51.34 293 HIS A O 1
ATOM 2337 N N . GLU A 1 294 ? 0.823 -44.904 -18.442 1.00 57.31 294 GLU A N 1
ATOM 2338 C CA . GLU A 1 294 ? -0.103 -45.041 -17.330 1.00 57.31 294 GLU A CA 1
ATOM 2339 C C . GLU A 1 294 ? 0.588 -44.651 -16.019 1.00 57.31 294 GLU A C 1
ATOM 2341 O O . GLU A 1 294 ? 1.600 -45.247 -15.652 1.00 57.31 294 GLU A O 1
ATOM 2346 N N . GLU A 1 295 ? 0.008 -43.698 -15.294 1.00 55.31 295 GLU A N 1
ATOM 2347 C CA . GLU A 1 295 ? 0.181 -43.594 -13.844 1.00 55.31 295 GLU A CA 1
ATOM 2348 C C . GLU A 1 295 ? -1.084 -42.963 -13.240 1.00 55.31 295 GLU A C 1
ATOM 2350 O O . GLU A 1 295 ? -1.131 -41.816 -12.796 1.00 55.31 295 GLU A O 1
ATOM 2355 N N . GLY A 1 296 ? -2.175 -43.724 -13.316 1.00 55.88 296 GLY A N 1
ATOM 2356 C CA . GLY A 1 296 ? -3.309 -43.588 -12.413 1.00 55.88 296 GLY A CA 1
ATOM 2357 C C . GLY A 1 296 ? -3.210 -44.712 -11.391 1.00 55.88 296 GLY A C 1
ATOM 2358 O O . GLY A 1 296 ? -3.147 -45.860 -11.809 1.00 55.88 296 GLY A O 1
ATOM 2359 N N . ASP A 1 297 ? -3.100 -44.363 -10.103 1.00 60.03 297 ASP A N 1
ATOM 2360 C CA . ASP A 1 297 ? -3.759 -45.064 -8.977 1.00 60.03 297 ASP A CA 1
ATOM 2361 C C . ASP A 1 297 ? -3.318 -44.577 -7.577 1.00 60.03 297 ASP A C 1
ATOM 2363 O O . ASP A 1 297 ? -3.969 -44.908 -6.588 1.00 60.03 297 ASP A O 1
ATOM 2367 N N . ASP A 1 298 ? -2.317 -43.698 -7.441 1.00 62.56 298 ASP A N 1
ATOM 2368 C CA . ASP A 1 298 ? -1.814 -43.326 -6.099 1.00 62.56 298 ASP A CA 1
ATOM 2369 C C . ASP A 1 298 ? -2.454 -42.082 -5.446 1.00 62.56 298 ASP A C 1
ATOM 2371 O O . ASP A 1 298 ? -2.175 -41.773 -4.283 1.00 62.56 298 ASP A O 1
ATOM 2375 N N . LEU A 1 299 ? -3.354 -41.361 -6.128 1.00 57.44 299 LEU A N 1
ATOM 2376 C CA . LEU A 1 299 ? -3.924 -40.120 -5.572 1.00 57.44 299 LEU A CA 1
ATOM 2377 C C . LEU A 1 299 ? -5.111 -40.345 -4.611 1.00 57.44 299 LEU A C 1
ATOM 2379 O O . LEU A 1 299 ? -5.397 -39.483 -3.779 1.00 57.44 299 LEU A O 1
ATOM 2383 N N . ASP A 1 300 ? -5.761 -41.512 -4.653 1.00 61.78 300 ASP A N 1
ATOM 2384 C CA . ASP A 1 300 ? -6.931 -41.814 -3.808 1.00 61.78 300 ASP A CA 1
ATOM 2385 C C . ASP A 1 300 ? -6.561 -42.278 -2.383 1.00 61.78 300 ASP A C 1
ATOM 2387 O O . ASP A 1 300 ? -7.399 -42.270 -1.475 1.00 61.78 300 ASP A O 1
ATOM 2391 N N . ALA A 1 301 ? -5.289 -42.611 -2.132 1.00 67.00 301 ALA A N 1
ATOM 2392 C CA . ALA A 1 301 ? -4.807 -42.992 -0.802 1.00 67.00 301 ALA A CA 1
ATOM 2393 C C . ALA A 1 301 ? -4.507 -41.786 0.116 1.00 67.00 301 ALA A C 1
ATOM 2395 O O . ALA A 1 301 ? -4.494 -41.938 1.339 1.00 67.00 301 ALA A O 1
ATOM 2396 N N . LEU A 1 302 ? -4.311 -40.582 -0.438 1.00 57.50 302 LEU A N 1
ATOM 2397 C CA . LEU A 1 302 ? -3.933 -39.382 0.328 1.00 57.50 302 LEU A CA 1
ATOM 2398 C C . LEU A 1 302 ? -5.117 -38.520 0.800 1.00 57.50 302 LEU A C 1
ATOM 2400 O O . LEU A 1 302 ? -4.924 -37.610 1.600 1.00 57.50 302 LEU A O 1
ATOM 2404 N N . LEU A 1 303 ? -6.343 -38.824 0.362 1.00 59.62 303 LEU A N 1
ATOM 2405 C CA . LEU A 1 303 ? -7.565 -38.073 0.697 1.00 59.62 303 LEU A CA 1
ATOM 2406 C C . LEU A 1 303 ? -8.388 -38.689 1.851 1.00 59.62 303 LEU A C 1
ATOM 2408 O O . LEU A 1 303 ? -9.516 -38.265 2.103 1.00 59.62 303 LEU A O 1
ATOM 2412 N N . ARG A 1 304 ? -7.840 -39.686 2.564 1.00 60.16 304 ARG A N 1
ATOM 2413 C CA . ARG A 1 304 ? -8.491 -40.370 3.706 1.00 60.16 304 ARG A CA 1
ATOM 2414 C C . ARG A 1 304 ? -7.806 -40.173 5.072 1.00 60.16 304 ARG A C 1
ATOM 2416 O O . ARG A 1 304 ? -8.117 -40.915 6.004 1.00 60.16 304 ARG A O 1
ATOM 2423 N N . LEU A 1 305 ? -6.929 -39.180 5.211 1.00 56.88 305 LEU A N 1
ATOM 2424 C CA . LEU A 1 305 ? -6.385 -38.712 6.499 1.00 56.88 305 LEU A CA 1
ATOM 2425 C C . LEU A 1 305 ? -6.866 -37.289 6.789 1.00 56.88 305 LEU A C 1
ATOM 2427 O O . LEU A 1 305 ? -7.157 -37.018 7.975 1.00 56.88 305 LEU A O 1
#

Sequence (305 aa):
MNVYYGFLFLTLGMYLFIRIFQKNKISIEIGAIKGGAKYAKKDDQFCYSANTNKEEDAASSTKDQSSSSPASGDEIASCILSKESNSFIHEVNQWLQIIFSGLVISSAFLCFTLEKDWFKSISANMKIPSYSMLGISLSFTFTYASVDLLQFLIYVFHQKFPFIHKVTLIITNLQQYLLLALSFILGALFGAIFGFIDVEDYSKNAFVLYSILRLEISICTPIGALFGLFGGLMVEYLRQEELKSRGNKDDMMDIKSRQFDTNDDEETVIISGMTKTVRERFGVIELMEDSDHEEGDDLDALLRL

Foldseek 3Di:
DLVVVLVVLQVLLVVLVVVLVVVVVVVVVLVVVVVVVVVVDPPDDDDDDDDDDDDDDDDDDDDDDPPPPPPRPPQAFFLVDDPVVQVVLLVVLSVLSVVLSVLSNVLSVVSVVVDLPPVVPDDLVVLLVNLLSNLLSVLVSVLVVVLVVVQVVLVVVCVVPVVDPDDDLRRYSVLSVLSNVLSSVLSNVLSNLCSVLPLSVCVVPPVVSVVSVVVSCVVSVVVCVVSVVVSVVVSVVSVVVRVVSVVVVVVVVVVVVVVVVPPPDPDDDPPPPPPPPVVVVPPPDDDDPDDDDDDPDPPVVPVPD